Protein 4EOT (pdb70)

CATH classification: 1.20.5.170

Foldseek 3Di:
DDDLVCLQPDDPVRLVVVCVPPDPVVSVVSVVSNVVSVVVVVVVVVVVVVVVVVVVVVVVVVVVVVVVVVVVVVVVVVVVVVVVVVVVVVVD/DDLVVLLPDDVVRVVVVCPPDDPVVSVVSVVSNVVSVVVVVVVVVVVVVVVVVVVVVVVVVVVVVVVVVVVVVVVVVVVVVCVVVVVVVVVD

Structure (mmCIF, N/CA/C/O backbone):
data_4EOT
#
_entry.id   4EOT
#
_cell.length_a   116.100
_cell.length_b   116.100
_cell.length_c   85.080
_cell.angle_alpha   90.00
_cell.angle_beta   90.00
_cell.angle_gamma   120.00
#
_symmetry.space_group_name_H-M   'P 31 2 1'
#
loop_
_entity.id
_entity.type
_entity.pdbx_description
1 polymer 'Transcription factor MafA'
2 polymer "5'-D(*CP*CP*GP*GP*TP*GP*CP*TP*GP*AP*GP*TP*CP*AP*GP*CP*AP*GP*G)-3'"
3 polymer "5'-D(*CP*CP*CP*TP*GP*CP*TP*GP*AP*CP*TP*CP*AP*GP*CP*AP*CP*CP*G)-3'"
4 non-polymer 'SULFATE ION'
5 water water
#
loop_
_atom_site.group_PDB
_atom_site.id
_atom_site.type_symbol
_atom_site.label_atom_id
_atom_site.label_alt_id
_atom_site.label_comp_id
_atom_site.label_asym_id
_atom_site.label_entity_id
_atom_site.label_seq_id
_atom_site.pdbx_PDB_ins_code
_atom_site.Cartn_x
_atom_site.Cartn_y
_atom_site.Cartn_z
_atom_site.occupancy
_atom_site.B_iso_or_equiv
_atom_site.auth_seq_id
_atom_site.auth_comp_id
_atom_site.auth_asym_id
_atom_site.auth_atom_id
_atom_site.pdbx_PDB_model_num
ATOM 1 N N . ARG A 1 3 ? -66.032 39.280 3.150 1.00 148.98 226 ARG A N 1
ATOM 2 C CA . ARG A 1 3 ? -64.654 39.739 3.024 1.00 151.09 226 ARG A CA 1
ATOM 3 C C . ARG A 1 3 ? -64.289 39.965 1.560 1.00 154.13 226 ARG A C 1
ATOM 4 O O . ARG A 1 3 ? -64.437 41.068 1.034 1.00 150.67 226 ARG A O 1
ATOM 8 N N . PHE A 1 4 ? -63.810 38.909 0.910 1.00 154.35 227 PHE A N 1
ATOM 9 C CA . PHE A 1 4 ? -63.443 38.963 -0.500 1.00 149.62 227 PHE A CA 1
ATOM 10 C C . PHE A 1 4 ? -63.488 37.564 -1.105 1.00 143.01 227 PHE A C 1
ATOM 11 O O . PHE A 1 4 ? -63.779 36.590 -0.411 1.00 139.49 227 PHE A O 1
ATOM 13 N N . SER A 1 5 ? -63.200 37.466 -2.399 1.00 137.65 228 SER A N 1
ATOM 14 C CA . SER A 1 5 ? -63.226 36.178 -3.083 1.00 137.04 228 SER A CA 1
ATOM 15 C C . SER A 1 5 ? -61.820 35.613 -3.251 1.00 127.69 228 SER A C 1
ATOM 16 O O . SER A 1 5 ? -60.835 36.348 -3.194 1.00 121.80 228 SER A O 1
ATOM 19 N N . ASP A 1 6 ? -61.739 34.302 -3.460 1.00 127.27 229 ASP A N 1
ATOM 20 C CA . ASP A 1 6 ? -60.460 33.619 -3.625 1.00 124.28 229 ASP A CA 1
ATOM 21 C C . ASP A 1 6 ? -59.758 34.028 -4.915 1.00 130.64 229 ASP A C 1
ATOM 22 O O . ASP A 1 6 ? -58.551 34.264 -4.922 1.00 126.83 229 ASP A O 1
ATOM 27 N N . ASP A 1 7 ? -60.522 34.106 -6.000 1.00 138.28 230 ASP A N 1
ATOM 28 C CA . ASP A 1 7 ? -59.974 34.435 -7.313 1.00 132.27 230 ASP A CA 1
ATOM 29 C C . ASP A 1 7 ? -59.280 35.794 -7.315 1.00 126.61 230 ASP A C 1
ATOM 30 O O . ASP A 1 7 ? -58.200 35.949 -7.884 1.00 128.40 230 ASP A O 1
ATOM 32 N N . GLN A 1 8 ? -59.904 36.775 -6.672 1.00 121.88 231 GLN A N 1
ATOM 33 C CA . GLN A 1 8 ? -59.330 38.112 -6.585 1.00 126.64 231 GLN A CA 1
ATOM 34 C C . GLN A 1 8 ? -58.155 38.131 -5.614 1.00 126.41 231 GLN A C 1
ATOM 35 O O . GLN A 1 8 ? -57.188 38.865 -5.809 1.00 127.86 231 GLN A O 1
ATOM 37 N N . LEU A 1 9 ? -58.247 37.310 -4.574 1.00 120.50 232 LEU A N 1
ATOM 38 C CA . LEU A 1 9 ? -57.237 37.269 -3.520 1.00 106.32 232 LEU A CA 1
ATOM 39 C C . LEU A 1 9 ? -55.911 36.703 -4.021 1.00 101.77 232 LEU A C 1
ATOM 40 O O . LEU A 1 9 ? -54.858 36.953 -3.437 1.00 94.55 232 LEU A O 1
ATOM 45 N N . VAL A 1 10 ? -55.970 35.938 -5.104 1.00 108.62 233 VAL A N 1
ATOM 46 C CA . VAL A 1 10 ? -54.785 35.289 -5.650 1.00 104.14 233 VAL A CA 1
ATOM 47 C C . VAL A 1 10 ? -54.167 36.111 -6.777 1.00 107.05 233 VAL A C 1
ATOM 48 O O . VAL A 1 10 ? -52.944 36.226 -6.879 1.00 104.93 233 VAL A O 1
ATOM 52 N N . SER A 1 11 ? -55.021 36.688 -7.614 1.00 116.39 234 SER A N 1
ATOM 53 C CA . SER A 1 11 ? -54.570 37.447 -8.775 1.00 128.50 234 SER A CA 1
ATOM 54 C C . SER A 1 11 ? -53.993 38.810 -8.399 1.00 128.08 234 SER A C 1
ATOM 55 O O . SER A 1 11 ? -53.125 39.333 -9.098 1.00 124.79 234 SER A O 1
ATOM 58 N N . MET A 1 12 ? -54.483 39.378 -7.300 1.00 127.53 235 MET A N 1
ATOM 59 C CA . MET A 1 12 ? -54.044 40.695 -6.842 1.00 126.63 235 MET A CA 1
ATOM 60 C C . MET A 1 12 ? -52.536 40.777 -6.634 1.00 130.05 235 MET A C 1
ATOM 61 O O . MET A 1 12 ? -51.900 39.807 -6.218 1.00 124.28 235 MET A O 1
ATOM 66 N N . SER A 1 13 ? -51.971 41.943 -6.930 1.00 129.77 236 SER A N 1
ATOM 67 C CA . SER A 1 13 ? -50.560 42.193 -6.676 1.00 135.20 236 SER A CA 1
ATOM 68 C C . SER A 1 13 ? -50.374 42.572 -5.213 1.00 143.28 236 SER A C 1
ATOM 69 O O . SER A 1 13 ? -51.339 42.906 -4.525 1.00 146.45 236 SER A O 1
ATOM 72 N N . VAL A 1 14 ? -49.133 42.516 -4.742 1.00 140.71 237 VAL A N 1
ATOM 73 C CA . VAL A 1 14 ? -48.827 42.857 -3.359 1.00 132.06 237 VAL A CA 1
ATOM 74 C C . VAL A 1 14 ? -49.127 44.329 -3.088 1.00 128.24 237 VAL A C 1
ATOM 75 O O . VAL A 1 14 ? -49.613 44.687 -2.015 1.00 121.89 237 VAL A O 1
ATOM 79 N N . ARG A 1 15 ? -48.843 45.175 -4.075 1.00 130.07 238 ARG A N 1
ATOM 80 C CA . ARG A 1 15 ? -49.093 46.608 -3.960 1.00 130.01 238 ARG A CA 1
ATOM 81 C C . ARG A 1 15 ? -50.585 46.903 -3.850 1.00 133.31 238 ARG A C 1
ATOM 82 O O . ARG A 1 15 ? -50.999 47.797 -3.110 1.00 137.35 238 ARG A O 1
ATOM 84 N N . GLU A 1 16 ? -51.389 46.147 -4.590 1.00 130.98 239 GLU A N 1
ATOM 85 C CA . GLU A 1 16 ? -52.837 46.307 -4.547 1.00 131.82 239 GLU A CA 1
ATOM 86 C C . GLU A 1 16 ? -53.424 45.683 -3.286 1.00 121.88 239 GLU A C 1
ATOM 87 O O . GLU A 1 16 ? -54.300 46.265 -2.646 1.00 120.14 239 GLU A O 1
ATOM 93 N N . LEU A 1 17 ? -52.932 44.499 -2.934 1.00 103.74 240 LEU A N 1
ATOM 94 C CA . LEU A 1 17 ? -53.439 43.775 -1.774 1.00 100.98 240 LEU A CA 1
ATOM 95 C C . LEU A 1 17 ? -53.189 44.541 -0.478 1.00 106.96 240 LEU A C 1
ATOM 96 O O . LEU A 1 17 ? -54.082 44.657 0.360 1.00 95.41 240 LEU A O 1
ATOM 99 N N . ASN A 1 18 ? -51.976 45.065 -0.321 1.00 114.55 241 ASN A N 1
ATOM 100 C CA . ASN A 1 18 ? -51.626 45.844 0.864 1.00 103.74 241 ASN A CA 1
ATOM 101 C C . ASN A 1 18 ? -52.496 47.085 1.017 1.00 114.04 241 ASN A C 1
ATOM 102 O O . ASN A 1 18 ? -52.982 47.383 2.110 1.00 116.79 241 ASN A O 1
ATOM 107 N N . ARG A 1 19 ? -52.691 47.802 -0.085 1.00 119.16 242 ARG A N 1
ATOM 108 C CA . ARG A 1 19 ? -53.537 48.987 -0.086 1.00 121.93 242 ARG A CA 1
ATOM 109 C C . ARG A 1 19 ? -54.986 48.600 0.181 1.00 121.94 242 ARG A C 1
ATOM 110 O O . ARG A 1 19 ? -55.757 49.382 0.738 1.00 118.91 242 ARG A O 1
ATOM 112 N N . GLN A 1 20 ? -55.345 47.382 -0.211 1.00 124.59 243 GLN A N 1
ATOM 113 C CA . GLN A 1 20 ? -56.710 46.893 -0.058 1.00 123.26 243 GLN A CA 1
ATOM 114 C C . GLN A 1 20 ? -57.051 46.601 1.402 1.00 117.09 243 GLN A C 1
ATOM 115 O O . GLN A 1 20 ? -58.216 46.662 1.796 1.00 113.46 243 GLN A O 1
ATOM 121 N N . LEU A 1 21 ? -56.038 46.287 2.203 1.00 110.79 244 LEU A N 1
ATOM 122 C CA . LEU A 1 21 ? -56.264 46.001 3.618 1.00 105.87 244 LEU A CA 1
ATOM 123 C C . LEU A 1 21 ? -55.637 47.029 4.561 1.00 108.12 244 LEU A C 1
ATOM 124 O O . LEU A 1 21 ? -55.248 46.704 5.684 1.00 96.78 244 LEU A O 1
ATOM 129 N N . ARG A 1 22 ? -55.543 48.271 4.100 1.00 111.12 245 ARG A N 1
ATOM 130 C CA . ARG A 1 22 ? -55.164 49.366 4.980 1.00 107.99 245 ARG A CA 1
ATOM 131 C C . ARG A 1 22 ? -56.327 49.653 5.920 1.00 103.05 245 ARG A C 1
ATOM 132 O O . ARG A 1 22 ? -57.395 50.079 5.484 1.00 105.93 245 ARG A O 1
ATOM 137 N N . GLY A 1 23 ? -56.123 49.404 7.209 1.00 104.17 246 GLY A N 1
ATOM 138 C CA . GLY A 1 23 ? -57.159 49.646 8.195 1.00 109.39 246 GLY A CA 1
ATOM 139 C C . GLY A 1 23 ? -57.572 48.388 8.932 1.00 110.67 246 GLY A C 1
ATOM 140 O O . GLY A 1 23 ? -58.078 48.454 10.052 1.00 109.02 246 GLY A O 1
ATOM 141 N N . PHE A 1 24 ? -57.358 47.238 8.302 1.00 114.05 247 PHE A N 1
ATOM 142 C CA . PHE A 1 24 ? -57.691 45.959 8.919 1.00 112.30 247 PHE A CA 1
ATOM 143 C C . PHE A 1 24 ? -56.795 45.664 10.114 1.00 98.48 247 PHE A C 1
ATOM 144 O O . PHE A 1 24 ? -55.663 46.146 10.187 1.00 98.58 247 PHE A O 1
ATOM 152 N N . SER A 1 25 ? -57.309 44.871 11.050 1.00 93.13 248 SER A N 1
ATOM 153 C CA . SER A 1 25 ? -56.536 44.462 12.216 1.00 93.43 248 SER A CA 1
ATOM 154 C C . SER A 1 25 ? -55.361 43.602 11.777 1.00 89.97 248 SER A C 1
ATOM 155 O O . SER A 1 25 ? -55.378 43.029 10.688 1.00 88.47 248 SER A O 1
ATOM 158 N N . LYS A 1 26 ? -54.344 43.516 12.627 1.00 87.42 249 LYS A N 1
ATOM 159 C CA . LYS A 1 26 ? -53.155 42.733 12.318 1.00 84.18 249 LYS A CA 1
ATOM 160 C C . LYS A 1 26 ? -53.504 41.262 12.115 1.00 80.16 249 LYS A C 1
ATOM 161 O O . LYS A 1 26 ? -53.053 40.637 11.155 1.00 75.95 249 LYS A O 1
ATOM 167 N N . GLU A 1 27 ? -54.322 40.723 13.015 1.00 72.73 250 GLU A N 1
ATOM 168 C CA . GLU A 1 27 ? -54.729 39.322 12.946 1.00 77.04 250 GLU A CA 1
ATOM 169 C C . GLU A 1 27 ? -55.411 38.982 11.625 1.00 83.10 250 GLU A C 1
ATOM 170 O O . GLU A 1 27 ? -55.144 37.938 11.033 1.00 93.57 250 GLU A O 1
ATOM 172 N N . GLU A 1 28 ? -56.289 39.869 11.165 1.00 78.36 251 GLU A N 1
ATOM 173 C CA . GLU A 1 28 ? -57.008 39.642 9.918 1.00 87.12 251 GLU A CA 1
ATOM 174 C C . GLU A 1 28 ? -56.067 39.732 8.721 1.00 80.01 251 GLU A C 1
ATOM 175 O O . GLU A 1 28 ? -56.152 38.924 7.795 1.00 76.16 251 GLU A O 1
ATOM 178 N N . VAL A 1 29 ? -55.172 40.717 8.749 1.00 73.35 252 VAL A N 1
ATOM 179 C CA . VAL A 1 29 ? -54.167 40.884 7.702 1.00 77.97 252 VAL A CA 1
ATOM 180 C C . VAL A 1 29 ? -53.312 39.628 7.556 1.00 79.17 252 VAL A C 1
ATOM 181 O O . VAL A 1 29 ? -53.161 39.092 6.457 1.00 64.97 252 VAL A O 1
ATOM 185 N N . ILE A 1 30 ? -52.762 39.163 8.674 1.00 67.76 253 ILE A N 1
ATOM 186 C CA . ILE A 1 30 ? -51.967 37.941 8.694 1.00 65.28 253 ILE A CA 1
ATOM 187 C C . ILE A 1 30 ? -52.786 36.740 8.219 1.00 81.10 253 ILE A C 1
ATOM 188 O O . ILE A 1 30 ? -52.300 35.912 7.448 1.00 84.14 253 ILE A O 1
ATOM 193 N N . ARG A 1 31 ? -54.033 36.662 8.675 1.00 71.59 254 ARG A N 1
ATOM 194 C CA . ARG A 1 31 ? -54.930 35.577 8.289 1.00 67.16 254 ARG A CA 1
ATOM 195 C C . ARG A 1 31 ? -55.173 35.567 6.783 1.00 63.26 254 ARG A C 1
ATOM 196 O O . ARG A 1 31 ? -55.062 34.528 6.135 1.00 82.53 254 ARG A O 1
ATOM 199 N N . LEU A 1 32 ? -55.503 36.731 6.235 1.00 64.20 255 LEU A N 1
ATOM 200 C CA . LEU A 1 32 ? -55.763 36.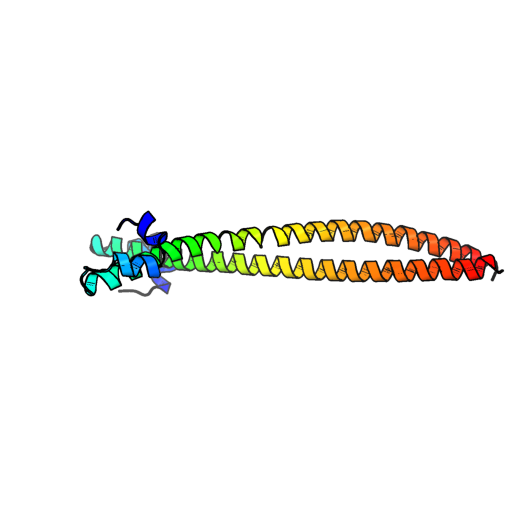857 4.806 1.00 68.91 255 LEU A CA 1
ATOM 201 C C . LEU A 1 32 ? -54.517 36.546 3.984 1.00 75.80 255 LEU A C 1
ATOM 202 O O . LEU A 1 32 ? -54.599 35.894 2.944 1.00 76.41 255 LEU A O 1
ATOM 204 N N . LYS A 1 33 ? -53.365 37.016 4.456 1.00 81.20 256 LYS A N 1
ATOM 205 C CA . LYS A 1 33 ? -52.098 36.770 3.773 1.00 79.24 256 LYS A CA 1
ATOM 206 C C . LYS A 1 33 ? -51.769 35.281 3.722 1.00 83.44 256 LYS A C 1
ATOM 207 O O . LYS A 1 33 ? -51.318 34.775 2.694 1.00 90.83 256 LYS A O 1
ATOM 210 N N . GLN A 1 34 ? -51.997 34.585 4.833 1.00 71.97 257 GLN A N 1
ATOM 211 C CA . GLN A 1 34 ? -51.774 33.144 4.889 1.00 75.44 257 GLN A CA 1
ATOM 212 C C . GLN A 1 34 ? -52.715 32.416 3.937 1.00 89.58 257 GLN A C 1
ATOM 213 O O . GLN A 1 34 ? -52.346 31.408 3.334 1.00 95.85 257 GLN A O 1
ATOM 216 N N . LYS A 1 35 ? -53.929 32.939 3.802 1.00 89.96 258 LYS A N 1
ATOM 217 C CA . LYS A 1 35 ? -54.920 32.360 2.904 1.00 76.27 258 LYS A CA 1
ATOM 218 C C . LYS A 1 35 ? -54.475 32.481 1.448 1.00 77.34 258 LYS A C 1
ATOM 219 O O . LYS A 1 35 ? -54.671 31.565 0.653 1.00 83.52 258 LYS A O 1
ATOM 222 N N . ARG A 1 36 ? -53.871 33.615 1.108 1.00 83.61 259 ARG A N 1
ATOM 223 C CA . ARG A 1 36 ? -53.346 33.831 -0.236 1.00 82.90 259 ARG A CA 1
ATOM 224 C C . ARG A 1 36 ? -52.217 32.851 -0.539 1.00 77.18 259 ARG A C 1
ATOM 225 O O . ARG A 1 36 ? -52.107 32.338 -1.651 1.00 71.33 259 ARG A O 1
ATOM 233 N N . ARG A 1 37 ? -51.380 32.594 0.460 1.00 71.36 260 ARG A N 1
ATOM 234 C CA . ARG A 1 37 ? -50.265 31.670 0.303 1.00 63.74 260 ARG A CA 1
ATOM 235 C C . ARG A 1 37 ? -50.773 30.247 0.115 1.00 82.53 260 ARG A C 1
ATOM 236 O O . ARG A 1 37 ? -50.281 29.512 -0.744 1.00 88.74 260 ARG A O 1
ATOM 244 N N . THR A 1 38 ? -51.760 29.869 0.922 1.00 70.10 261 THR A N 1
ATOM 245 C CA . THR A 1 38 ? -52.365 28.545 0.834 1.00 56.80 261 THR A CA 1
ATOM 246 C C . THR A 1 38 ? -52.965 28.311 -0.545 1.00 62.07 261 THR A C 1
ATOM 247 O O . THR A 1 38 ? -52.672 27.308 -1.197 1.00 78.37 261 THR A O 1
ATOM 251 N N . LEU A 1 39 ? -53.797 29.249 -0.984 1.00 57.71 262 LEU A N 1
ATOM 252 C CA . LEU A 1 39 ? -54.434 29.165 -2.292 1.00 63.99 262 LEU A CA 1
ATOM 253 C C . LEU A 1 39 ? -53.406 29.064 -3.413 1.00 74.46 262 LEU A C 1
ATOM 254 O O . LEU A 1 39 ? -53.604 28.329 -4.380 1.00 89.03 262 LEU A O 1
ATOM 259 N N . LYS A 1 40 ? -52.308 29.801 -3.278 1.00 73.94 263 LYS A N 1
ATOM 260 C CA . LYS A 1 40 ? -51.240 29.759 -4.269 1.00 77.67 263 LYS A CA 1
ATOM 261 C C . LYS A 1 40 ? -50.587 28.384 -4.304 1.00 78.22 263 LYS A C 1
ATOM 262 O O . LYS A 1 40 ? -50.386 27.816 -5.377 1.00 79.53 263 LYS A O 1
ATOM 265 N N . ASN A 1 41 ? -50.266 27.853 -3.128 1.00 76.69 264 ASN A N 1
ATOM 266 C CA . ASN A 1 41 ? -49.684 26.518 -3.022 1.00 77.48 264 ASN A CA 1
ATOM 267 C C . ASN A 1 41 ? -50.591 25.441 -3.606 1.00 80.18 264 ASN A C 1
ATOM 268 O O . ASN A 1 41 ? -50.116 24.462 -4.181 1.00 81.66 264 ASN A O 1
ATOM 273 N N . ARG A 1 42 ? -51.897 25.634 -3.449 1.00 76.37 265 ARG A N 1
ATOM 274 C CA . ARG A 1 42 ? -52.887 24.722 -4.005 1.00 57.08 265 ARG A CA 1
ATOM 275 C C . ARG A 1 42 ? -52.746 24.622 -5.519 1.00 67.93 265 ARG A C 1
ATOM 276 O O . ARG A 1 42 ? -52.743 23.529 -6.081 1.00 91.04 265 ARG A O 1
ATOM 284 N N . GLY A 1 43 ? -52.621 25.772 -6.172 1.00 63.89 266 GLY A N 1
ATOM 285 C CA . GLY A 1 43 ? -52.484 25.819 -7.615 1.00 52.01 266 GLY A CA 1
ATOM 286 C C . GLY A 1 43 ? -51.093 25.453 -8.096 1.00 65.18 266 GLY A C 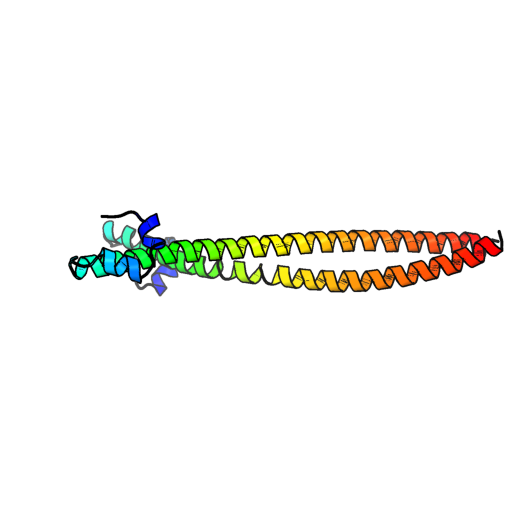1
ATOM 287 O O . GLY A 1 43 ? -50.928 24.997 -9.228 1.00 73.76 266 GLY A O 1
ATOM 288 N N . TYR A 1 44 ? -50.088 25.664 -7.246 1.00 55.63 267 TYR A N 1
ATOM 289 C CA . TYR A 1 44 ? -48.722 25.277 -7.581 1.00 58.10 267 TYR A CA 1
ATOM 290 C C . TYR A 1 44 ? -48.665 23.767 -7.743 1.00 70.55 267 TYR A C 1
ATOM 291 O O . TYR A 1 44 ? -48.146 23.254 -8.735 1.00 76.18 267 TYR A O 1
ATOM 300 N N . ALA A 1 45 ? -49.210 23.063 -6.757 1.00 52.38 268 ALA A N 1
ATOM 301 C CA . ALA A 1 45 ? -49.269 21.609 -6.792 1.00 54.98 268 ALA A CA 1
ATOM 302 C C . ALA A 1 45 ? -50.123 21.120 -7.960 1.00 69.52 268 ALA A C 1
ATOM 303 O O . ALA A 1 45 ? -49.852 20.068 -8.535 1.00 62.32 268 ALA A O 1
ATOM 305 N N . GLN A 1 46 ? -51.147 21.892 -8.312 1.00 67.97 269 GLN A N 1
ATOM 306 C CA . GLN A 1 46 ? -52.006 21.547 -9.441 1.00 56.20 269 GLN A CA 1
ATOM 307 C C . GLN A 1 46 ? -51.239 21.580 -10.759 1.00 56.56 269 GLN A C 1
ATOM 308 O O . GLN A 1 46 ? -51.400 20.698 -11.601 1.00 79.73 269 GLN A O 1
ATOM 314 N N . SER A 1 47 ? -50.397 22.594 -10.927 1.00 62.09 270 SER A N 1
ATOM 315 C CA . SER A 1 47 ? -49.585 22.722 -12.134 1.00 76.42 270 SER A CA 1
ATOM 316 C C . SER A 1 47 ? -48.487 21.663 -12.175 1.00 75.16 270 SER A C 1
ATOM 317 O O . SER A 1 47 ? -48.205 21.087 -13.226 1.00 77.97 270 SER A O 1
ATOM 320 N N . CYS A 1 48 ? -47.870 21.418 -11.023 1.00 55.74 271 CYS A N 1
ATOM 321 C CA . CYS A 1 48 ? -46.785 20.451 -10.910 1.00 59.34 271 CYS A CA 1
ATOM 322 C C . CYS A 1 48 ? -47.240 19.052 -11.315 1.00 76.79 271 CYS A C 1
ATOM 323 O O . CYS A 1 48 ? -46.569 18.371 -12.090 1.00 83.75 271 CYS A O 1
ATOM 326 N N . ARG A 1 49 ? -48.384 18.629 -10.787 1.00 55.57 272 ARG A N 1
ATOM 327 C CA . ARG A 1 49 ? -48.955 17.339 -11.152 0.90 48.31 272 ARG A CA 1
ATOM 328 C C . ARG A 1 49 ? -49.393 17.346 -12.608 1.00 63.16 272 ARG A C 1
ATOM 329 O O . ARG A 1 49 ? -49.318 16.328 -13.294 1.00 66.80 272 ARG A O 1
ATOM 337 N N . PHE A 1 50 ? -49.853 18.503 -13.073 1.00 69.09 273 PHE A N 1
ATOM 338 C CA . PHE A 1 50 ? -50.262 18.660 -14.460 1.00 53.88 273 PHE A CA 1
ATOM 339 C C . PHE A 1 50 ? -49.070 18.475 -15.389 1.00 67.25 273 PHE A C 1
ATOM 340 O O . PHE A 1 50 ? -49.148 17.734 -16.368 1.00 76.30 273 PHE A O 1
ATOM 348 N N . LYS A 1 51 ? -47.968 19.146 -15.071 1.00 69.32 274 LYS A N 1
ATOM 349 C CA . LYS A 1 51 ? -46.752 19.059 -15.871 1.00 67.48 274 LYS A CA 1
ATOM 350 C C . LYS A 1 51 ? -46.194 17.639 -15.865 1.00 71.01 274 LYS A C 1
ATOM 351 O O . LYS A 1 51 ? -45.676 17.158 -16.871 1.00 70.27 274 LYS A O 1
ATOM 353 N N . ARG A 1 52 ? -46.316 16.974 -14.722 1.00 68.56 275 ARG A N 1
ATOM 354 C CA . ARG A 1 52 ? -45.823 15.614 -14.560 1.00 59.71 275 ARG A CA 1
ATOM 355 C C . ARG A 1 52 ? -46.568 14.660 -15.487 1.00 69.31 275 ARG A C 1
ATOM 356 O O . ARG A 1 52 ? -45.956 13.831 -16.163 1.00 77.05 275 ARG A O 1
ATOM 364 N N . VAL A 1 53 ? -47.892 14.789 -15.514 1.00 66.01 276 VAL A N 1
ATOM 365 C CA . VAL A 1 53 ? -48.735 13.961 -16.370 1.00 59.07 276 VAL A CA 1
ATOM 366 C C . VAL A 1 53 ? -48.450 14.225 -17.841 1.00 67.98 276 VAL A C 1
ATOM 367 O O . VAL A 1 53 ? -48.277 13.291 -18.626 1.00 77.62 276 VAL A O 1
ATOM 371 N N . GLN A 1 54 ? -48.400 15.502 -18.209 1.00 63.49 277 GLN A N 1
ATOM 372 C CA . GLN A 1 54 ? -48.126 15.887 -19.587 1.00 67.16 277 GLN A CA 1
ATOM 373 C C . GLN A 1 54 ? -46.774 15.357 -20.046 1.00 62.03 277 GLN A C 1
ATOM 374 O O . GLN A 1 54 ? -46.664 14.807 -21.138 1.00 65.54 277 GLN A O 1
ATOM 380 N N . GLN A 1 55 ? -45.756 15.511 -19.203 1.00 62.30 278 GLN A N 1
ATOM 381 C CA . GLN A 1 55 ? -44.430 14.975 -19.497 1.00 59.58 278 GLN A CA 1
ATOM 382 C C . GLN A 1 55 ? -44.494 13.474 -19.733 1.00 53.93 278 GLN A C 1
ATOM 383 O O . GLN A 1 55 ? -43.864 12.957 -20.653 1.00 68.35 278 GLN A O 1
ATOM 386 N N . ARG A 1 56 ? -45.268 12.785 -18.901 1.00 65.10 279 ARG A N 1
ATOM 387 C CA . ARG A 1 56 ? -45.398 11.335 -18.985 1.00 62.19 279 ARG A CA 1
ATOM 388 C C . ARG A 1 56 ? -46.016 10.920 -20.313 1.00 62.57 279 ARG A C 1
ATOM 389 O O . ARG A 1 56 ? -45.597 9.937 -20.922 1.00 73.79 279 ARG A O 1
ATOM 392 N N . HIS A 1 57 ? -47.006 11.683 -20.764 1.00 64.65 280 HIS A N 1
ATOM 393 C CA . HIS A 1 57 ? -47.705 11.367 -22.004 1.00 67.32 280 HIS A CA 1
ATOM 394 C C . HIS A 1 57 ? -46.825 11.623 -23.223 1.00 72.70 280 HIS A C 1
ATOM 395 O O . HIS A 1 57 ? -46.908 10.901 -24.216 1.00 80.16 280 HIS A O 1
ATOM 402 N N . ILE A 1 58 ? -45.985 12.652 -23.142 1.00 73.73 281 ILE A N 1
ATOM 403 C CA . ILE A 1 58 ? -45.041 12.956 -24.212 1.00 66.62 281 ILE A CA 1
ATOM 404 C C . ILE A 1 58 ? -44.074 11.791 -24.391 1.00 69.69 281 ILE A C 1
ATOM 405 O O . ILE A 1 58 ? -43.812 11.354 -25.510 1.00 74.35 281 ILE A O 1
ATOM 410 N N . LEU A 1 59 ? -43.557 11.285 -23.276 1.00 67.25 282 LEU A N 1
ATOM 411 C CA . LEU A 1 59 ? -42.605 10.179 -23.302 1.00 73.17 282 LEU A CA 1
ATOM 412 C C . LEU A 1 59 ? -43.197 8.896 -23.882 1.00 81.89 282 LEU A C 1
ATOM 413 O O . LEU A 1 59 ? -42.550 8.212 -24.674 1.00 96.40 282 LEU A O 1
ATOM 418 N N . GLU A 1 60 ? -44.423 8.571 -23.483 1.00 69.05 283 GLU A N 1
ATOM 419 C CA . GLU A 1 60 ? -45.077 7.355 -23.955 1.00 64.14 283 GLU A CA 1
ATOM 420 C C . GLU A 1 60 ? -45.327 7.386 -25.460 1.00 74.50 283 GLU A C 1
ATOM 421 O O . GLU A 1 60 ? -45.184 6.371 -26.142 1.00 85.08 283 GLU A O 1
ATOM 424 N N . SER A 1 61 ? -45.697 8.554 -25.974 1.00 75.81 284 SER A N 1
ATOM 425 C CA . SER A 1 61 ? -45.967 8.698 -27.399 1.00 77.16 284 SER A CA 1
ATOM 426 C C . SER A 1 61 ? -44.693 8.497 -28.209 1.00 68.73 284 SER A C 1
ATOM 427 O O . SER A 1 61 ? -44.716 7.893 -29.281 1.00 77.62 284 SER A O 1
ATOM 430 N N . GLU A 1 62 ? -43.580 8.999 -27.686 1.00 64.36 285 GLU A N 1
ATOM 431 C CA . GLU A 1 62 ? -42.290 8.837 -28.345 1.00 77.40 285 GLU A CA 1
ATOM 432 C C . GLU A 1 62 ? -41.898 7.366 -28.431 1.00 78.80 285 GLU A C 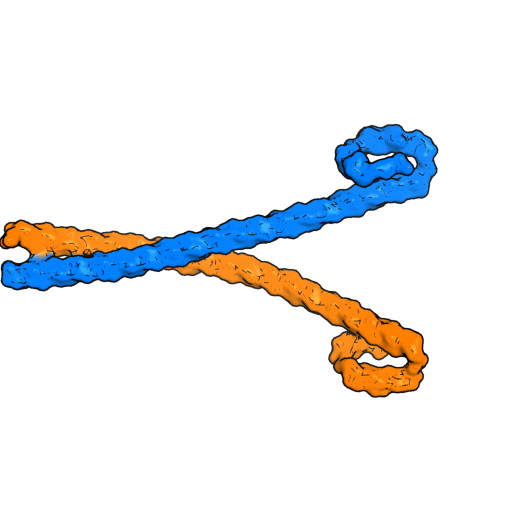1
ATOM 433 O O . GLU A 1 62 ? -41.472 6.890 -29.484 1.00 82.19 285 GLU A O 1
ATOM 439 N N . LYS A 1 63 ? -42.055 6.648 -27.323 1.00 68.07 286 LYS A N 1
ATOM 440 C CA . LYS A 1 63 ? -41.683 5.239 -27.277 1.00 75.14 286 LYS A CA 1
ATOM 441 C C . LYS A 1 63 ? -42.585 4.389 -28.174 1.00 79.53 286 LYS A C 1
ATOM 442 O O . LYS A 1 63 ? -42.166 3.348 -28.680 1.00 99.46 286 LYS A O 1
ATOM 448 N N . CYS A 1 64 ? -43.819 4.839 -28.376 1.00 56.31 287 CYS A N 1
ATOM 449 C CA . CYS A 1 64 ? -44.736 4.142 -29.269 1.00 54.66 287 CYS A CA 1
ATOM 450 C C . CYS A 1 64 ? -44.338 4.360 -30.722 1.00 68.30 287 CYS A C 1
ATOM 451 O O . CYS A 1 64 ? -44.447 3.453 -31.546 1.00 77.52 287 CYS A O 1
ATOM 454 N N . GLN A 1 65 ? -43.876 5.567 -31.030 1.00 72.05 288 GLN A N 1
ATOM 455 C CA . GLN A 1 65 ? -43.419 5.888 -32.376 1.00 75.39 288 GLN A CA 1
ATOM 456 C C . GLN A 1 65 ? -42.133 5.132 -32.694 1.00 73.62 288 GLN A C 1
ATOM 457 O O . GLN A 1 65 ? -41.962 4.611 -33.797 1.00 69.22 288 GLN A O 1
ATOM 459 N N . LEU A 1 66 ? -41.235 5.075 -31.716 1.00 64.66 289 LEU A N 1
ATOM 460 C CA . LEU A 1 66 ? -39.969 4.367 -31.870 1.00 62.24 289 LEU A CA 1
ATOM 461 C C . LEU A 1 66 ? -40.177 2.871 -32.090 1.00 65.55 289 LEU A C 1
ATOM 462 O O . LEU A 1 66 ? -39.592 2.288 -33.003 1.00 76.84 289 LEU A O 1
ATOM 467 N N . GLN A 1 67 ? -41.008 2.256 -31.252 1.00 67.36 290 GLN A N 1
ATOM 468 C CA . GLN A 1 67 ? -41.313 0.834 -31.376 1.00 68.55 290 GLN A CA 1
ATOM 469 C C . GLN A 1 67 ? -41.945 0.536 -32.728 1.00 66.67 290 GLN A C 1
ATOM 470 O O . GLN A 1 67 ? -41.658 -0.488 -33.351 1.00 67.95 290 GLN A O 1
ATOM 476 N N . SER A 1 68 ? -42.805 1.442 -33.179 1.00 63.63 291 SER A N 1
ATOM 477 C CA . SER A 1 68 ? -43.425 1.316 -34.489 1.00 69.33 291 SER A CA 1
ATOM 478 C C . SER A 1 68 ? -42.363 1.440 -35.571 1.00 77.71 291 SER A C 1
ATOM 479 O O . SER A 1 68 ? -42.382 0.710 -36.561 1.00 83.45 291 SER A O 1
ATOM 482 N N . GLN A 1 69 ? -41.433 2.368 -35.368 1.00 81.65 292 GLN A N 1
ATOM 483 C CA . GLN A 1 69 ? -40.340 2.582 -36.308 1.00 70.43 292 GLN A CA 1
ATOM 484 C C . GLN A 1 69 ? -39.443 1.351 -36.388 1.00 73.89 292 GLN A C 1
ATOM 485 O O . GLN A 1 69 ? -39.029 0.946 -37.475 1.00 80.05 292 GLN A O 1
ATOM 491 N N . VAL A 1 70 ? -39.148 0.760 -35.234 1.00 58.55 293 VAL A N 1
ATOM 492 C CA . VAL A 1 70 ? -38.377 -0.477 -35.180 1.00 65.13 293 VAL A CA 1
ATOM 493 C C . VAL A 1 70 ? -39.098 -1.582 -35.942 1.00 75.42 293 VAL A C 1
ATOM 494 O O . VAL A 1 70 ? -38.486 -2.328 -36.706 1.00 82.76 293 VAL A O 1
ATOM 498 N N . GLU A 1 71 ? -40.407 -1.670 -35.731 1.00 75.56 294 GLU A N 1
ATOM 499 C CA . GLU A 1 71 ? -41.233 -2.656 -36.414 1.00 71.99 294 GLU A CA 1
ATOM 500 C C . GLU A 1 71 ? -41.135 -2.482 -37.928 1.00 77.14 294 GLU A C 1
ATOM 501 O O . GLU A 1 71 ? -41.012 -3.459 -38.664 1.00 81.41 294 GLU A O 1
ATOM 507 N N . GLN A 1 72 ? -41.178 -1.233 -38.383 1.00 70.79 295 GLN A N 1
ATOM 508 C CA . GLN A 1 72 ? -41.039 -0.920 -39.801 1.00 74.07 295 GLN A CA 1
ATOM 509 C C . GLN A 1 72 ? -39.704 -1.406 -40.355 1.00 79.86 295 GLN A C 1
ATOM 510 O O . GLN A 1 72 ? -39.655 -2.099 -41.372 1.00 81.63 295 GLN A O 1
ATOM 516 N N . LEU A 1 73 ? -38.625 -1.032 -39.676 1.00 75.02 296 LEU A N 1
ATOM 517 C CA . LEU A 1 73 ? -37.278 -1.374 -40.114 1.00 71.89 296 LEU A CA 1
ATOM 518 C C . LEU A 1 73 ? -37.050 -2.881 -40.137 1.00 74.09 296 LEU A C 1
ATOM 519 O O . LEU A 1 73 ? -36.431 -3.404 -41.064 1.00 75.69 296 LEU A O 1
ATOM 524 N N . LYS A 1 74 ? -37.555 -3.572 -39.119 1.00 72.98 297 LYS A N 1
ATOM 525 C CA . LYS A 1 74 ? -37.464 -5.028 -39.061 1.00 76.08 297 LYS A CA 1
ATOM 526 C C . LYS A 1 74 ? -38.113 -5.663 -40.288 1.00 80.44 297 LYS A C 1
ATOM 527 O O . LYS A 1 74 ? -37.542 -6.556 -40.912 1.00 87.99 297 LYS A O 1
ATOM 530 N N . LEU A 1 75 ? -39.307 -5.187 -40.630 1.00 74.58 298 LEU A N 1
ATOM 531 C CA . LEU A 1 75 ? -40.015 -5.656 -41.815 1.00 68.05 298 LEU A CA 1
ATOM 532 C C . LEU A 1 75 ? -39.235 -5.312 -43.075 1.00 78.18 298 LEU A C 1
ATOM 533 O O . LEU A 1 75 ? -39.288 -6.038 -44.068 1.00 79.00 298 LEU A O 1
ATOM 538 N N . GLU A 1 76 ? -38.513 -4.198 -43.029 1.00 80.82 299 GLU A N 1
ATOM 539 C CA . GLU A 1 76 ? -37.782 -3.715 -44.192 1.00 81.32 299 GLU A CA 1
ATOM 540 C C . GLU A 1 76 ? -36.560 -4.574 -44.502 1.00 85.58 299 GLU A C 1
ATOM 541 O O . GLU A 1 76 ? -36.292 -4.875 -45.665 1.00 86.33 299 GLU A O 1
ATOM 547 N N . VAL A 1 77 ? -35.821 -4.973 -43.469 1.00 84.91 300 VAL A N 1
ATOM 548 C CA . VAL A 1 77 ? -34.661 -5.835 -43.679 1.00 97.56 300 VAL A CA 1
ATOM 549 C C . VAL A 1 77 ? -35.110 -7.212 -44.158 1.00 103.88 300 VAL A C 1
ATOM 550 O O . VAL A 1 77 ? -34.402 -7.875 -44.914 1.00 108.55 300 VAL A O 1
ATOM 554 N N . GLY A 1 78 ? -36.300 -7.626 -43.732 1.00 101.22 301 GLY A N 1
ATOM 555 C CA . GLY A 1 78 ? -36.843 -8.911 -44.124 1.00 95.07 301 GLY A CA 1
ATOM 556 C C . GLY A 1 78 ? -37.254 -8.898 -45.579 1.00 85.68 301 GLY A C 1
ATOM 557 O O . GLY A 1 78 ? -37.253 -9.929 -46.248 1.00 97.34 301 GLY A O 1
ATOM 558 N N . ARG A 1 79 ? -37.603 -7.715 -46.070 1.00 86.53 302 ARG A N 1
ATOM 559 C CA . ARG A 1 79 ? -38.019 -7.549 -47.454 1.00 80.66 302 ARG A CA 1
ATOM 560 C C . ARG A 1 79 ? -36.801 -7.436 -48.364 1.00 82.94 302 ARG A C 1
ATOM 561 O O . ARG A 1 79 ? -36.774 -8.012 -49.452 1.00 84.76 302 ARG A O 1
ATOM 569 N N . LEU A 1 80 ? -35.792 -6.699 -47.909 1.00 83.66 303 LEU A N 1
ATOM 570 C CA . LEU A 1 80 ? -34.568 -6.506 -48.683 1.00 87.28 303 LEU A CA 1
ATOM 571 C C . LEU A 1 80 ? -33.756 -7.791 -48.795 1.00 95.00 303 LEU A C 1
ATOM 572 O O . LEU A 1 80 ? -33.179 -8.079 -49.843 1.00 100.87 303 LEU A O 1
ATOM 577 N N . ALA A 1 81 ? -33.710 -8.558 -47.710 1.00 100.54 304 ALA A N 1
ATOM 578 C CA . ALA A 1 81 ? -32.977 -9.819 -47.700 1.00 102.39 304 ALA A CA 1
ATOM 579 C C . ALA A 1 81 ? -33.618 -10.827 -48.646 1.00 103.36 304 ALA A C 1
ATOM 580 O O . ALA A 1 81 ? -32.924 -11.577 -49.330 1.00 108.07 304 ALA A O 1
ATOM 582 N N . LYS A 1 82 ? -34.947 -10.839 -48.678 1.00 98.42 305 LYS A N 1
ATOM 583 C CA . LYS A 1 82 ? -35.679 -11.729 -49.570 1.00 99.81 305 LYS A CA 1
ATOM 584 C C . LYS A 1 82 ? -35.442 -11.332 -51.024 1.00 116.32 305 LYS A C 1
ATOM 585 O O . LYS A 1 82 ? -35.213 -12.188 -51.879 1.00 122.18 305 LYS A O 1
ATOM 588 N N . GLU A 1 83 ? -35.493 -10.029 -51.295 1.00 110.07 306 GLU A N 1
ATOM 589 C CA . GLU A 1 83 ? -35.235 -9.507 -52.634 1.00 101.52 306 GLU A CA 1
ATOM 590 C C . GLU A 1 83 ? -33.811 -9.813 -53.083 1.00 97.46 306 GLU A C 1
ATOM 591 O O . GLU A 1 83 ? -33.591 -10.272 -54.202 1.00 101.16 306 GLU A O 1
ATOM 595 N N . ARG A 1 84 ? -32.849 -9.555 -52.202 1.00 104.91 307 ARG A N 1
ATOM 596 C CA . ARG A 1 84 ? -31.440 -9.790 -52.506 1.00 109.58 307 ARG A CA 1
ATOM 597 C C . ARG A 1 84 ? -31.171 -11.257 -52.828 1.00 107.29 307 ARG A C 1
ATOM 598 O O . ARG A 1 84 ? -30.426 -11.573 -53.757 1.00 107.83 307 ARG A O 1
ATOM 606 N N . ASP A 1 85 ? -31.784 -12.149 -52.058 1.00 101.95 308 ASP A N 1
ATOM 607 C CA . ASP A 1 85 ? -31.606 -13.581 -52.264 1.00 101.59 308 ASP A CA 1
ATOM 608 C C . ASP A 1 85 ? -32.314 -14.052 -53.530 1.00 98.85 308 ASP A C 1
ATOM 609 O O . ASP A 1 85 ? -31.830 -14.947 -54.223 1.00 98.41 308 ASP A O 1
ATOM 614 N N . LEU A 1 86 ? -33.458 -13.444 -53.826 1.00 97.90 309 LEU A N 1
ATOM 615 C CA . LEU A 1 86 ? -34.226 -13.794 -55.016 1.00 99.72 309 LEU A CA 1
ATOM 616 C C . LEU A 1 86 ? -33.434 -13.494 -56.283 1.00 116.83 309 LEU A C 1
ATOM 617 O O . LEU A 1 86 ? -33.394 -14.305 -57.210 1.00 128.79 309 LEU A O 1
ATOM 620 N N . TYR A 1 87 ? -32.802 -12.325 -56.316 1.00 112.63 310 TYR A N 1
ATOM 621 C CA . TYR A 1 87 ? -31.991 -11.931 -57.460 1.00 108.43 310 TYR A CA 1
ATOM 622 C C . TYR A 1 87 ? -30.747 -12.798 -57.584 1.00 117.63 310 TYR A C 1
ATOM 623 O O . TYR A 1 87 ? -30.253 -13.023 -58.686 1.00 125.43 310 TYR A O 1
ATOM 632 N N . LYS A 1 88 ? -30.249 -13.286 -56.452 1.00 117.76 311 LYS A N 1
ATOM 633 C CA . LYS A 1 88 ? -29.099 -14.182 -56.448 1.00 115.12 311 LYS A CA 1
ATOM 634 C C . LYS A 1 88 ? -29.411 -15.455 -57.222 1.00 111.88 311 LYS A C 1
ATOM 635 O O . LYS A 1 88 ? -28.620 -15.893 -58.056 1.00 119.86 311 LYS A O 1
ATOM 637 N N . GLU A 1 89 ? -30.573 -16.037 -56.944 1.00 111.69 312 GLU A N 1
ATOM 638 C CA . GLU A 1 89 ? -31.006 -17.255 -57.618 1.00 119.40 312 GLU A CA 1
ATOM 639 C C . GLU A 1 89 ? -31.206 -17.025 -59.113 1.00 125.88 312 GLU A C 1
ATOM 640 O O . GLU A 1 89 ? -30.779 -17.836 -59.935 1.00 135.69 312 GLU A O 1
ATOM 642 N N . LYS A 1 90 ? -31.853 -15.917 -59.459 1.00 119.54 313 LYS A N 1
ATOM 643 C CA . LYS A 1 90 ? -32.099 -15.577 -60.858 1.00 117.40 313 LYS A CA 1
ATOM 644 C C . LYS A 1 90 ? -30.798 -15.276 -61.599 1.00 120.86 313 LYS A C 1
ATOM 645 O O . LYS A 1 90 ? -30.665 -15.578 -62.786 1.00 111.49 313 LYS A O 1
ATOM 648 N N . TYR A 1 91 ? -29.841 -14.683 -60.891 1.00 126.48 314 TYR A N 1
ATOM 649 C CA . TYR A 1 91 ? -28.551 -14.329 -61.478 1.00 132.28 314 TYR A CA 1
ATOM 650 C C . TYR A 1 91 ? -27.653 -15.546 -61.656 1.00 137.14 314 TYR A C 1
ATOM 651 O O . TYR A 1 91 ? -27.056 -15.735 -62.716 1.00 147.53 314 TYR A O 1
ATOM 660 N N . GLU A 1 92 ? -27.555 -16.363 -60.610 1.00 127.93 315 GLU A N 1
ATOM 661 C CA . GLU A 1 92 ? -26.714 -17.556 -60.641 1.00 132.26 315 GLU A CA 1
ATOM 662 C C . GLU A 1 92 ? -27.143 -18.511 -61.752 1.00 140.14 315 GLU A C 1
ATOM 663 O O . GLU A 1 92 ? -26.310 -19.168 -62.378 1.00 137.03 315 GLU A O 1
ATOM 665 N N . LYS A 1 93 ? -28.449 -18.575 -61.993 1.00 139.40 316 LYS A N 1
ATOM 666 C CA . LYS A 1 93 ? -28.999 -19.425 -63.040 1.00 136.26 316 LYS A CA 1
ATOM 667 C C . LYS A 1 93 ? -28.526 -18.977 -64.420 1.00 139.40 316 LYS A C 1
ATOM 668 O O . LYS A 1 93 ? -27.909 -19.749 -65.154 1.00 146.85 316 LYS A O 1
ATOM 670 N N . LEU A 1 94 ? -28.812 -17.726 -64.765 1.00 133.20 317 LEU A N 1
ATOM 671 C CA . LEU A 1 94 ? -28.420 -17.179 -66.059 1.00 124.36 317 LEU A CA 1
ATOM 672 C C . LEU A 1 94 ? -26.925 -16.875 -66.101 1.00 127.49 317 LEU A C 1
ATOM 673 O O . LEU A 1 94 ? -26.220 -17.039 -65.105 1.00 128.58 317 LEU A O 1
ATOM 675 N N . PHE B 1 4 ? -47.420 0.061 21.699 1.00 91.15 227 PHE B N 1
ATOM 676 C CA . PHE B 1 4 ? -47.827 1.377 22.178 1.00 95.69 227 PHE B CA 1
ATOM 677 C C . PHE B 1 4 ? -47.180 2.503 21.372 1.00 96.35 227 PHE B C 1
ATOM 678 O O . PHE B 1 4 ? -47.852 3.459 20.984 1.00 109.88 227 PHE B O 1
ATOM 686 N N . SER B 1 5 ? -45.880 2.386 21.116 1.00 81.39 228 SER B N 1
ATOM 687 C CA . SER B 1 5 ? -45.158 3.400 20.353 1.00 81.85 228 SER B CA 1
ATOM 688 C C . SER B 1 5 ? -45.447 3.267 18.862 1.00 90.24 228 SER B C 1
ATOM 689 O O . SER B 1 5 ? -45.975 2.249 18.416 1.00 98.07 228 SER B O 1
ATOM 692 N N . ASP B 1 6 ? -45.091 4.296 18.099 1.00 88.98 229 ASP B N 1
ATOM 693 C CA . ASP B 1 6 ? -45.378 4.333 16.667 1.00 84.78 229 ASP B CA 1
ATOM 694 C C . ASP B 1 6 ? -44.721 3.199 15.885 1.00 88.00 229 ASP B C 1
ATOM 695 O O . ASP B 1 6 ? -45.345 2.599 15.010 1.00 86.67 229 ASP B O 1
ATOM 700 N N . ASP B 1 7 ? -43.462 2.911 16.199 1.00 87.45 230 ASP B N 1
ATOM 701 C CA . ASP B 1 7 ? -42.727 1.872 15.487 1.00 82.07 230 ASP B CA 1
ATOM 702 C C . ASP B 1 7 ? -43.313 0.490 15.757 1.00 81.37 230 ASP B C 1
AT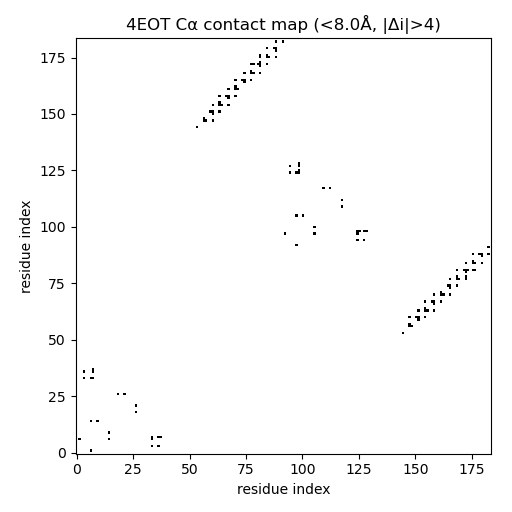OM 703 O O . ASP B 1 7 ? -43.421 -0.334 14.850 1.00 80.96 230 ASP B O 1
ATOM 708 N N . GLN B 1 8 ? -43.704 0.245 17.004 1.00 85.16 231 GLN B N 1
ATOM 709 C CA . GLN B 1 8 ? -44.299 -1.034 17.375 1.00 98.98 231 GLN B CA 1
ATOM 710 C C . GLN B 1 8 ? -45.719 -1.161 16.834 1.00 97.84 231 GLN B C 1
ATOM 711 O O . GLN B 1 8 ? -46.152 -2.245 16.441 1.00 94.97 231 GLN B O 1
ATOM 717 N N . LEU B 1 9 ? -46.435 -0.043 16.813 1.00 93.62 232 LEU B N 1
ATOM 718 C CA . LEU B 1 9 ? -47.822 -0.021 16.368 1.00 79.70 232 LEU B CA 1
ATOM 719 C C . LEU B 1 9 ? -47.932 -0.347 14.881 1.00 86.69 232 LEU B C 1
ATOM 720 O O . LEU B 1 9 ? -48.851 -1.044 14.453 1.00 97.92 232 LEU B O 1
ATOM 725 N N . VAL B 1 10 ? -46.984 0.156 14.099 1.00 83.81 233 VAL B N 1
ATOM 726 C CA . VAL B 1 10 ? -47.005 -0.032 12.654 1.00 70.89 233 VAL B CA 1
ATOM 727 C C . VAL B 1 10 ? -46.440 -1.396 12.254 1.00 79.20 233 VAL B C 1
ATOM 728 O O . VAL B 1 10 ? -46.673 -1.874 11.143 1.00 77.04 233 VAL B O 1
ATOM 732 N N . SER B 1 11 ? -45.707 -2.025 13.170 1.00 81.10 234 SER B N 1
ATOM 733 C CA . SER B 1 11 ? -45.009 -3.270 12.865 1.00 79.02 234 SER B CA 1
ATOM 734 C C . SER B 1 11 ? -45.874 -4.501 13.106 1.00 91.98 234 SER B C 1
ATOM 735 O O . SER B 1 11 ? -45.917 -5.407 12.276 1.00 109.69 234 SER B O 1
ATOM 738 N N . MET B 1 12 ? -46.560 -4.530 14.243 1.00 96.33 235 MET B N 1
ATOM 739 C CA . MET B 1 12 ? -47.382 -5.679 14.601 1.00 98.32 235 MET B CA 1
ATOM 740 C C . MET B 1 12 ? -48.653 -5.753 13.760 1.00 107.89 235 MET B C 1
ATOM 741 O O . MET B 1 12 ? -49.202 -4.728 13.355 1.00 97.93 235 MET B O 1
ATOM 746 N N . SER B 1 13 ? -49.110 -6.974 13.497 1.00 127.22 236 SER B N 1
ATOM 747 C CA . SER B 1 13 ? -50.315 -7.189 12.705 1.00 129.11 236 SER B CA 1
ATOM 748 C C . SER B 1 13 ? -51.557 -6.845 13.514 1.00 136.54 236 SER B C 1
ATOM 749 O O . SER B 1 13 ? -51.508 -6.788 14.742 1.00 141.57 236 SER B O 1
ATOM 752 N N . VAL B 1 14 ? -52.671 -6.624 12.822 1.00 132.94 237 VAL B N 1
ATOM 753 C CA . VAL B 1 14 ? -53.932 -6.307 13.483 1.00 129.58 237 VAL B CA 1
ATOM 754 C C . VAL B 1 14 ? -54.386 -7.489 14.341 1.00 131.48 237 VAL B C 1
ATOM 755 O O . VAL B 1 14 ? -55.117 -7.320 15.316 1.00 134.75 237 VAL B O 1
ATOM 759 N N . ARG B 1 15 ? -53.929 -8.685 13.980 1.00 130.17 238 ARG B N 1
ATOM 760 C CA . ARG B 1 15 ? -54.171 -9.872 14.789 1.00 133.47 238 ARG B CA 1
ATOM 761 C C . ARG B 1 15 ? -53.384 -9.770 16.089 1.00 140.66 238 ARG B C 1
ATOM 762 O O . ARG B 1 15 ? -53.927 -9.978 17.174 1.00 145.18 238 ARG B O 1
ATOM 764 N N . GLU B 1 16 ? -52.101 -9.442 15.970 1.00 140.77 239 GLU B N 1
ATOM 765 C CA . GLU B 1 16 ? -51.245 -9.245 17.135 1.00 131.44 239 GLU B CA 1
ATOM 766 C C . GLU B 1 16 ? -51.657 -7.992 17.900 1.00 115.59 239 GLU B C 1
ATOM 767 O O . GLU B 1 16 ? -51.443 -7.891 19.108 1.00 115.10 239 GLU B O 1
ATOM 770 N N . LEU B 1 17 ? -52.249 -7.041 17.186 1.00 104.09 240 LEU B N 1
ATOM 771 C CA . LEU B 1 17 ? -52.685 -5.789 17.787 1.00 102.11 240 LEU B CA 1
ATOM 772 C C . LEU B 1 17 ? -53.859 -6.014 18.732 1.00 107.15 240 LEU B C 1
ATOM 773 O O . LEU B 1 17 ? -53.824 -5.590 19.886 1.00 109.85 240 LEU B O 1
ATOM 778 N N . ASN B 1 18 ? -54.893 -6.689 18.234 1.00 114.21 241 ASN B N 1
ATOM 779 C CA . ASN B 1 18 ? -56.102 -6.947 19.013 1.00 117.88 241 ASN B CA 1
ATOM 780 C C . ASN B 1 18 ? -55.835 -7.704 20.311 1.00 113.10 241 ASN B C 1
ATOM 781 O O . ASN B 1 18 ? -56.520 -7.491 21.312 1.00 97.20 241 ASN B O 1
ATOM 786 N N . ARG B 1 19 ? -54.841 -8.587 20.284 1.00 119.88 242 ARG B N 1
ATOM 787 C CA . ARG B 1 19 ? -54.454 -9.343 21.471 1.00 122.34 242 ARG B CA 1
ATOM 788 C C . ARG B 1 19 ? -53.790 -8.433 22.498 1.00 127.73 242 ARG B C 1
ATOM 789 O O . ARG B 1 19 ? -54.062 -8.530 23.695 1.00 134.18 242 ARG B O 1
ATOM 791 N N . GLN B 1 20 ? -52.916 -7.550 22.024 1.00 122.92 243 GLN B N 1
ATOM 792 C CA . GLN B 1 20 ? -52.262 -6.583 22.896 1.00 113.55 243 GLN B CA 1
ATOM 793 C C . GLN B 1 20 ? -53.227 -5.466 23.278 1.00 110.89 243 GLN B C 1
ATOM 794 O O . GLN B 1 20 ? -53.074 -4.831 24.321 1.00 112.34 243 GLN B O 1
ATOM 797 N N . LEU B 1 21 ? -54.224 -5.234 22.428 1.00 106.91 244 LEU B N 1
ATOM 798 C CA . LEU B 1 21 ? -55.228 -4.207 22.689 1.00 111.74 244 LEU B CA 1
ATOM 799 C C . LEU B 1 21 ? -56.275 -4.694 23.687 1.00 119.22 244 LEU B C 1
ATOM 800 O O . LEU B 1 21 ? -57.165 -3.941 24.084 1.00 127.44 244 LEU B O 1
ATOM 802 N N . ARG B 1 22 ? -56.167 -5.958 24.085 1.00 115.64 245 ARG B N 1
ATOM 803 C CA . ARG B 1 22 ? -57.051 -6.512 25.100 1.00 116.54 245 ARG B CA 1
ATOM 804 C C . ARG B 1 22 ? -56.755 -5.857 26.443 1.00 117.41 245 ARG B C 1
ATOM 805 O O . ARG B 1 22 ? -55.615 -5.860 26.906 1.00 107.61 245 ARG B O 1
ATOM 807 N N . GLY B 1 23 ? -57.786 -5.287 27.058 1.00 123.35 246 GLY B N 1
ATOM 808 C CA . GLY B 1 23 ? -57.629 -4.593 28.322 1.00 116.87 246 GLY B CA 1
ATOM 809 C C . GLY B 1 23 ? -57.597 -3.088 28.146 1.00 109.08 246 GLY B C 1
ATOM 810 O O . GLY B 1 23 ? -57.131 -2.357 29.019 1.00 105.19 246 GLY B O 1
ATOM 811 N N . PHE B 1 24 ? -58.095 -2.623 27.006 1.00 112.26 247 PHE B N 1
ATOM 812 C CA . PHE B 1 24 ? -58.153 -1.195 26.722 1.00 104.33 247 PHE B CA 1
ATOM 813 C C . PHE B 1 24 ? -59.582 -0.753 26.432 1.00 104.72 247 PHE B C 1
ATOM 814 O O . PHE B 1 24 ? -60.394 -1.532 25.927 1.00 95.63 247 PHE B O 1
ATOM 822 N N . SER B 1 25 ? -59.880 0.501 26.761 1.00 101.23 248 SER B N 1
ATOM 823 C CA . SER B 1 25 ? -61.205 1.062 26.532 1.00 106.46 248 SER B CA 1
ATOM 824 C C . SER B 1 25 ? -61.513 1.098 25.043 1.00 112.80 248 SER B C 1
ATOM 825 O O . SER B 1 25 ? -60.616 1.304 24.226 1.00 117.42 248 SER B O 1
ATOM 828 N N . LYS B 1 26 ? -62.782 0.896 24.699 1.00 115.29 249 LYS B N 1
ATOM 829 C CA . LYS B 1 26 ? -63.220 0.876 23.305 1.00 108.03 249 LYS B CA 1
ATOM 830 C C . LYS B 1 26 ? -62.893 2.187 22.591 1.00 104.90 249 LYS B C 1
ATOM 831 O O . LYS B 1 26 ? -62.707 2.213 21.374 1.00 100.48 249 LYS B O 1
ATOM 833 N N . GLU B 1 27 ? -62.823 3.270 23.359 1.00 101.15 250 GLU B N 1
ATOM 834 C CA . GLU B 1 27 ? -62.421 4.567 22.833 1.00 101.45 250 GLU B CA 1
ATOM 835 C C . GLU B 1 27 ? -60.976 4.525 22.344 1.00 108.27 250 GLU B C 1
ATOM 836 O O . GLU B 1 27 ? -60.665 4.999 21.251 1.00 110.96 250 GLU B O 1
ATOM 839 N N . GLU B 1 28 ? -60.099 3.946 23.160 1.00 104.49 251 GLU B N 1
ATOM 840 C CA . GLU B 1 28 ? -58.673 3.888 22.849 1.00 97.94 251 GLU B CA 1
ATOM 841 C C . GLU B 1 28 ? -58.343 2.926 21.710 1.00 100.71 251 GLU B C 1
ATOM 842 O O . GLU B 1 28 ? -57.456 3.197 20.900 1.00 101.43 251 GLU B O 1
ATOM 848 N N . VAL B 1 29 ? -59.052 1.804 21.655 1.00 88.56 252 VAL B N 1
ATOM 849 C CA . VAL B 1 29 ? -58.788 0.788 20.643 1.00 84.96 252 VAL B CA 1
ATOM 850 C C . VAL B 1 29 ? -59.013 1.329 19.231 1.00 95.20 252 VAL B C 1
ATOM 851 O O . VAL B 1 29 ? -58.203 1.096 18.333 1.00 95.34 252 VAL B O 1
ATOM 855 N N . ILE B 1 30 ? -60.104 2.065 19.040 1.00 102.18 253 ILE B N 1
ATOM 856 C CA . ILE B 1 30 ? -60.387 2.657 17.737 1.00 100.61 253 ILE B CA 1
ATOM 857 C C . ILE B 1 30 ? -59.433 3.816 17.457 1.00 89.11 253 ILE B C 1
ATOM 858 O O . ILE B 1 30 ? -59.136 4.123 16.303 1.00 88.17 253 ILE B O 1
ATOM 862 N N . ARG B 1 31 ? -58.942 4.443 18.521 1.00 83.59 254 ARG B N 1
ATOM 863 C CA . ARG B 1 31 ? -57.998 5.547 18.398 1.00 83.07 254 ARG B CA 1
ATOM 864 C C . ARG B 1 31 ? -56.621 5.038 17.989 1.00 87.02 254 ARG B C 1
ATOM 865 O O . ARG B 1 31 ? -55.935 5.659 17.180 1.00 96.18 254 ARG B O 1
ATOM 869 N N . LEU B 1 32 ? -56.223 3.902 18.552 1.00 90.73 255 LEU B N 1
ATOM 870 C CA . LEU B 1 32 ? -54.933 3.302 18.232 1.00 84.77 255 LEU B CA 1
ATOM 871 C C . LEU B 1 32 ? -54.938 2.664 16.846 1.00 89.95 255 LEU B C 1
ATOM 872 O O . LEU B 1 32 ? -53.950 2.746 16.114 1.00 82.23 255 LEU B O 1
ATOM 877 N N . LYS B 1 33 ? -56.051 2.028 16.491 1.00 86.05 256 LYS B N 1
ATOM 878 C CA . LYS B 1 33 ? -56.183 1.397 15.181 1.00 80.07 256 LYS B CA 1
ATOM 879 C C . LYS B 1 33 ? -56.092 2.420 14.051 1.00 82.69 256 LYS B C 1
ATOM 880 O O . LYS B 1 33 ? -55.525 2.137 12.994 1.00 85.28 256 LYS B O 1
ATOM 883 N N . GLN B 1 34 ? -56.644 3.610 14.276 1.00 74.45 257 GLN B N 1
ATOM 884 C CA . GLN B 1 34 ? -56.631 4.650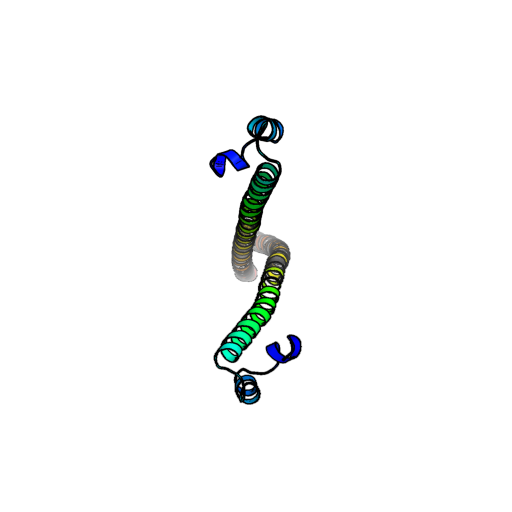 13.253 1.00 80.43 257 GLN B CA 1
ATOM 885 C C . GLN B 1 34 ? -55.289 5.372 13.218 1.00 77.56 257 GLN B C 1
ATOM 886 O O . GLN B 1 34 ? -54.933 5.991 12.215 1.00 88.21 257 GLN B O 1
ATOM 892 N N . LYS B 1 35 ? -54.545 5.285 14.316 1.00 66.76 258 LYS B N 1
ATOM 893 C CA . LYS B 1 35 ? -53.192 5.824 14.361 1.00 69.08 258 LYS B CA 1
ATOM 894 C C . LYS B 1 35 ? -52.273 4.941 13.528 1.00 80.80 258 LYS B C 1
ATOM 895 O O . LYS B 1 35 ? -51.358 5.426 12.863 1.00 97.02 258 LYS B O 1
ATOM 901 N N . ARG B 1 36 ? -52.535 3.639 13.568 1.00 85.23 259 ARG B N 1
ATOM 902 C CA . ARG B 1 36 ? -51.767 2.661 12.809 1.00 77.45 259 ARG B CA 1
ATOM 903 C C . ARG B 1 36 ? -51.956 2.878 11.312 1.00 75.16 259 ARG B C 1
ATOM 904 O O . ARG B 1 36 ? -50.995 2.849 10.544 1.00 82.47 259 ARG B O 1
ATOM 912 N N . ARG B 1 37 ? -53.205 3.096 10.911 1.00 67.38 260 ARG B N 1
ATOM 913 C CA . ARG B 1 37 ? -53.552 3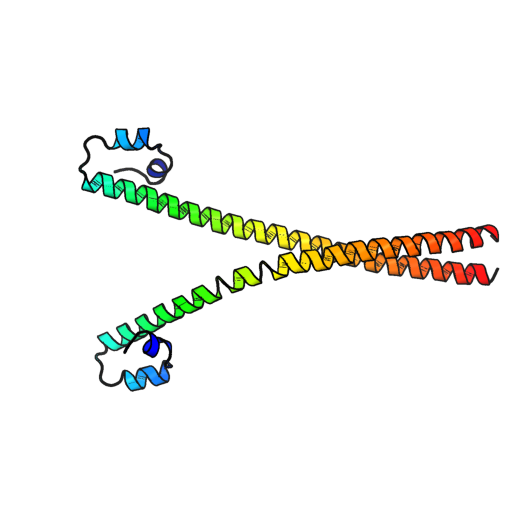.321 9.511 1.00 55.94 260 ARG B CA 1
ATOM 914 C C . ARG B 1 37 ? -52.824 4.538 8.951 1.00 67.08 260 ARG B C 1
ATOM 915 O O . ARG B 1 37 ? -52.328 4.512 7.825 1.00 72.19 260 ARG B O 1
ATOM 923 N N . THR B 1 38 ? -52.763 5.598 9.752 1.00 56.88 261 THR B N 1
ATOM 924 C CA . THR B 1 38 ? -52.083 6.828 9.364 1.00 56.31 261 THR B CA 1
ATOM 925 C C . THR B 1 38 ? -50.601 6.581 9.109 1.00 69.74 261 THR B C 1
ATOM 926 O O . THR B 1 38 ? -50.055 7.006 8.087 1.00 75.11 261 THR B O 1
ATOM 930 N N . LEU B 1 39 ? -49.959 5.883 10.041 1.00 53.47 262 LEU B N 1
ATOM 931 C CA . LEU B 1 39 ? -48.544 5.552 9.915 1.00 58.15 262 LEU B CA 1
ATOM 932 C C . LEU B 1 39 ? -48.261 4.663 8.702 1.00 68.48 262 LEU B C 1
ATOM 933 O O . LEU B 1 39 ? -47.210 4.777 8.070 1.00 77.69 262 LEU B O 1
ATOM 938 N N . LYS B 1 40 ? -49.197 3.779 8.378 1.00 63.87 263 LYS B N 1
ATOM 939 C CA . LYS B 1 40 ? -49.024 2.900 7.229 1.00 64.27 263 LYS B CA 1
ATOM 940 C C . LYS B 1 40 ? -49.207 3.663 5.920 1.00 67.10 263 LYS B C 1
ATOM 941 O O . LYS B 1 40 ? -48.499 3.412 4.943 1.00 64.57 263 LYS B O 1
ATOM 947 N N . ASN B 1 41 ? -50.156 4.596 5.908 1.00 62.01 264 ASN B N 1
ATOM 948 C CA . ASN B 1 41 ? -50.372 5.450 4.745 1.00 54.25 264 ASN B CA 1
ATOM 949 C C . ASN B 1 41 ? -49.139 6.289 4.453 1.00 67.72 264 ASN B C 1
ATOM 950 O O . ASN B 1 41 ? -48.878 6.651 3.305 1.00 64.07 264 ASN B O 1
ATOM 955 N N . ARG B 1 42 ? -48.389 6.599 5.506 1.00 68.75 265 ARG B N 1
ATOM 956 C CA . ARG B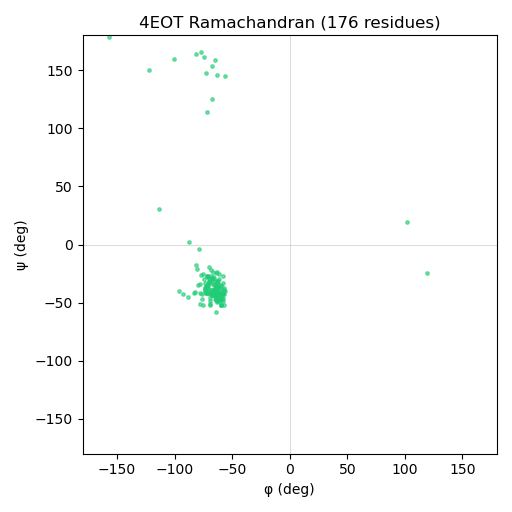 1 42 ? -47.137 7.327 5.372 1.00 60.66 265 ARG B CA 1
ATOM 957 C C . ARG B 1 42 ? -46.156 6.498 4.545 1.00 55.47 265 ARG B C 1
ATOM 958 O O . ARG B 1 42 ? -45.453 7.023 3.682 1.00 64.12 265 ARG B O 1
ATOM 966 N N . GLY B 1 43 ? -46.128 5.196 4.806 1.00 60.02 266 GLY B N 1
ATOM 967 C CA . GLY B 1 43 ? -45.284 4.286 4.057 1.00 54.95 266 GLY B CA 1
ATOM 968 C C . GLY B 1 43 ? -45.798 4.050 2.649 1.00 61.69 266 GLY B C 1
ATOM 969 O O . GLY B 1 43 ? -45.010 3.912 1.712 1.00 60.82 266 GLY B O 1
ATOM 970 N N . TYR B 1 44 ? -47.120 4.001 2.498 1.00 50.71 267 TYR B N 1
ATOM 971 C CA . TYR B 1 44 ? -47.733 3.810 1.187 1.00 52.81 267 TYR B CA 1
ATOM 972 C C . TYR B 1 44 ? -47.411 4.993 0.285 1.00 59.60 267 TYR B C 1
ATOM 973 O O . TYR B 1 44 ? -47.225 4.834 -0.921 1.00 50.54 267 TYR B O 1
ATOM 982 N N . ALA B 1 45 ? -47.349 6.181 0.879 1.00 54.51 268 ALA B N 1
ATOM 983 C CA . ALA B 1 45 ? -47.028 7.388 0.129 1.00 56.51 268 ALA B CA 1
ATOM 984 C C . ALA B 1 45 ? -45.592 7.345 -0.378 1.00 53.10 268 ALA B C 1
ATOM 985 O O . ALA B 1 45 ? -45.319 7.720 -1.514 1.00 46.41 268 ALA B O 1
ATOM 987 N N . GLN B 1 46 ? -44.680 6.878 0.470 1.00 50.00 269 GLN B N 1
ATOM 988 C CA . GLN B 1 46 ? -43.274 6.773 0.098 1.00 59.55 269 GLN B CA 1
ATOM 989 C C . GLN B 1 46 ? -43.087 5.839 -1.095 1.00 68.25 269 GLN B C 1
ATOM 990 O O . GLN B 1 46 ? -42.340 6.149 -2.022 1.00 82.30 269 GLN B O 1
ATOM 992 N N . SER B 1 47 ? -43.775 4.702 -1.068 1.00 66.58 270 SER B N 1
ATOM 993 C CA . SER B 1 47 ? -43.703 3.737 -2.161 1.00 70.70 270 SER B CA 1
ATOM 994 C C . SER B 1 47 ? -44.288 4.305 -3.447 1.00 69.33 270 SER B C 1
ATOM 995 O O . SER B 1 47 ? -43.727 4.122 -4.527 1.00 75.12 270 SER B O 1
ATOM 998 N N . CYS B 1 48 ? -45.420 4.990 -3.322 1.00 63.78 271 CYS B N 1
ATOM 999 C CA . CYS B 1 48 ? -46.105 5.568 -4.473 1.00 56.92 271 CYS B CA 1
ATOM 1000 C C . CYS B 1 48 ? -45.220 6.579 -5.193 1.00 68.25 271 CYS B C 1
ATOM 1001 O O . CYS B 1 48 ? -45.106 6.554 -6.420 1.00 72.08 271 CYS B O 1
ATOM 1004 N N . ARG B 1 49 ? -44.594 7.463 -4.422 1.00 59.84 272 ARG B N 1
ATOM 1005 C CA A ARG B 1 49 ? -43.708 8.464 -4.997 0.50 53.61 272 ARG B CA 1
ATOM 1006 C CA B ARG B 1 49 ? -43.687 8.468 -4.968 0.50 53.75 272 ARG B CA 1
ATOM 1007 C C . ARG B 1 49 ? -42.470 7.815 -5.615 1.00 61.59 272 ARG B C 1
ATOM 1008 O O . ARG B 1 49 ? -42.028 8.218 -6.694 1.00 55.19 272 ARG B O 1
ATOM 1023 N N . PHE B 1 50 ? -41.926 6.802 -4.943 1.00 58.78 273 PHE B N 1
ATOM 1024 C CA . PHE B 1 50 ? -40.758 6.081 -5.447 1.00 63.80 273 PHE B CA 1
ATOM 1025 C C . PHE B 1 50 ? -41.049 5.340 -6.752 1.00 72.92 273 PHE B C 1
ATOM 1026 O O . PHE B 1 50 ? -40.238 5.359 -7.678 1.00 76.99 273 PHE B O 1
ATOM 1034 N N . LYS B 1 51 ? -42.200 4.678 -6.809 1.00 66.00 274 LYS B N 1
ATOM 1035 C CA . LYS B 1 51 ? -42.613 3.943 -8.000 1.00 63.26 274 LYS B CA 1
ATOM 1036 C C . LYS B 1 51 ? -42.730 4.875 -9.195 1.00 69.20 274 LYS B C 1
ATOM 1037 O O . LYS B 1 51 ? -42.292 4.551 -10.300 1.00 73.21 274 LYS B O 1
ATOM 1043 N N . ARG B 1 52 ? -43.327 6.036 -8.952 1.00 67.68 275 ARG B N 1
ATOM 1044 C CA . ARG B 1 52 ? -43.513 7.061 -9.971 1.00 61.82 275 ARG B CA 1
ATOM 1045 C C . ARG B 1 52 ? -42.179 7.473 -10.589 1.00 68.72 275 ARG B C 1
ATOM 1046 O O . ARG B 1 52 ? -42.091 7.728 -11.789 1.00 79.15 275 ARG B O 1
ATOM 1054 N N . VAL B 1 53 ? -41.142 7.527 -9.759 1.00 76.11 276 VAL B N 1
ATOM 1055 C CA . VAL B 1 53 ? -39.801 7.859 -10.222 1.00 71.50 276 VAL B CA 1
ATOM 1056 C C . VAL B 1 53 ? -39.214 6.749 -11.084 1.00 68.14 276 VAL B C 1
ATOM 1057 O O . VAL B 1 53 ? -38.734 7.002 -12.186 1.00 68.41 276 VAL B O 1
ATOM 1061 N N . GLN B 1 54 ? -39.249 5.522 -10.570 1.00 76.03 277 GLN B N 1
ATOM 1062 C CA . GLN B 1 54 ? -38.721 4.365 -11.289 1.00 73.62 277 GLN B CA 1
ATOM 1063 C C . GLN B 1 54 ? -39.368 4.196 -12.660 1.00 80.98 277 GLN B C 1
ATOM 1064 O O . GLN B 1 54 ? -38.692 3.872 -13.636 1.00 83.34 277 GLN B O 1
ATOM 1067 N N . GLN B 1 55 ? -40.676 4.427 -12.730 1.00 75.30 278 GLN B N 1
ATOM 1068 C CA . GLN B 1 55 ? -41.394 4.322 -13.996 1.00 71.95 278 GLN B CA 1
ATOM 1069 C C . GLN B 1 55 ? -40.966 5.409 -14.975 1.00 75.17 278 GLN B C 1
ATOM 1070 O O . GLN B 1 55 ? -40.948 5.189 -16.186 1.00 71.21 278 GLN B O 1
ATOM 1076 N N A ARG B 1 56 ? -40.628 6.583 -14.450 0.50 80.08 279 ARG B N 1
ATOM 1077 N N B ARG B 1 56 ? -40.616 6.573 -14.438 0.50 80.03 279 ARG B N 1
ATOM 1078 C CA A ARG B 1 56 ? -40.137 7.671 -15.288 0.50 81.70 279 ARG B CA 1
ATOM 1079 C CA B ARG B 1 56 ? -40.137 7.689 -15.244 0.50 81.53 279 ARG B CA 1
ATOM 1080 C C A ARG B 1 56 ? -38.792 7.290 -15.886 0.50 87.56 279 ARG B C 1
ATOM 1081 C C B ARG B 1 56 ? -38.776 7.355 -15.844 0.50 87.61 279 ARG B C 1
ATOM 1082 O O A ARG B 1 56 ? -38.499 7.605 -17.039 0.50 90.04 279 ARG B O 1
ATOM 1083 O O B ARG B 1 56 ? -38.457 7.767 -16.959 0.50 90.68 279 ARG B O 1
ATOM 1098 N N . HIS B 1 57 ? -37.980 6.597 -15.096 1.00 95.53 280 HIS B N 1
ATOM 1099 C CA . HIS B 1 57 ? -36.644 6.214 -15.531 1.00 94.52 280 HIS B CA 1
ATOM 1100 C C . HIS B 1 57 ? -36.648 5.090 -16.564 1.00 89.49 280 HIS B C 1
ATOM 1101 O O . HIS B 1 57 ? -35.935 5.170 -17.562 1.00 102.51 280 HIS B O 1
ATOM 1108 N N . ILE B 1 58 ? -37.450 4.050 -16.337 1.00 68.00 281 ILE B N 1
ATOM 1109 C CA . ILE B 1 58 ? -37.506 2.933 -17.281 1.00 79.25 281 ILE B CA 1
ATOM 1110 C C . ILE B 1 58 ? -38.112 3.337 -18.623 1.00 95.94 281 ILE B C 1
ATOM 1111 O O . ILE B 1 58 ? -37.863 2.695 -19.640 1.00 103.65 281 ILE B O 1
ATOM 1116 N N . LEU B 1 59 ? -38.907 4.401 -18.619 1.00 91.90 282 LEU B N 1
ATOM 1117 C CA . LEU B 1 59 ? -39.460 4.937 -19.853 1.00 82.27 282 LEU B CA 1
ATOM 1118 C C . LEU B 1 59 ? -38.370 5.688 -20.597 1.00 86.56 282 LEU B C 1
ATOM 1119 O O . LEU B 1 59 ? -38.118 5.434 -21.774 1.00 90.49 282 LEU B O 1
ATOM 1124 N N . GLU B 1 60 ? -37.717 6.607 -19.892 1.00 88.10 283 GLU B N 1
ATOM 1125 C CA . GLU B 1 60 ? -36.638 7.403 -20.463 1.00 86.72 283 GLU B CA 1
ATOM 1126 C C . GLU B 1 60 ? -35.460 6.526 -20.880 1.00 101.07 283 GLU B C 1
ATOM 1127 O O . GLU B 1 60 ? -34.672 6.902 -21.747 1.00 116.00 283 GLU B O 1
ATOM 1129 N N . SER B 1 61 ? -35.346 5.356 -20.260 1.00 102.33 284 SER B N 1
ATOM 1130 C CA . SER B 1 61 ? -34.288 4.411 -20.598 1.00 107.23 284 SER B CA 1
ATOM 1131 C C . SER B 1 61 ? -34.675 3.575 -21.813 1.00 104.55 284 SER B C 1
ATOM 1132 O O . SER B 1 61 ? -33.851 3.328 -22.693 1.00 117.72 284 SER B O 1
ATOM 1135 N N . GLU B 1 62 ? -35.933 3.145 -21.856 1.00 87.17 285 GLU B N 1
ATOM 1136 C CA . GLU B 1 62 ? -36.441 2.366 -22.981 1.00 88.19 285 GLU B CA 1
ATOM 1137 C C . GLU B 1 62 ? -36.385 3.190 -24.264 1.00 102.62 285 GLU B C 1
ATOM 1138 O O . G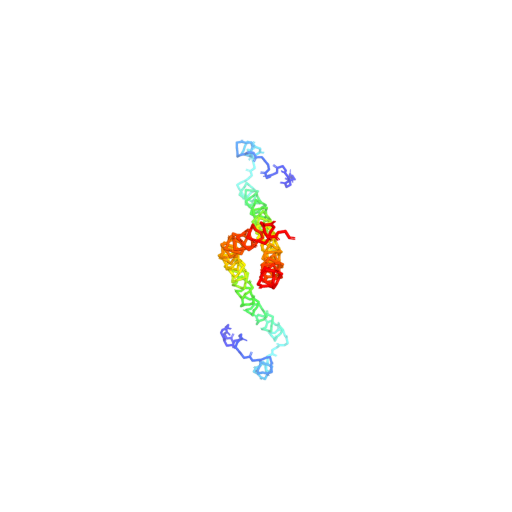LU B 1 62 ? -36.190 2.652 -25.355 1.00 105.67 285 GLU B O 1
ATOM 1144 N N . LYS B 1 63 ? -36.552 4.502 -24.119 1.00 94.78 286 LYS B N 1
ATOM 1145 C CA . LYS B 1 63 ? -36.457 5.424 -25.243 1.00 89.87 286 LYS B CA 1
ATOM 1146 C C . LYS B 1 63 ? -35.066 5.365 -25.862 1.00 96.66 286 LYS B C 1
ATOM 1147 O O . LYS B 1 63 ? -34.913 5.450 -27.079 1.00 105.75 286 LYS B O 1
ATOM 1153 N N . CYS B 1 64 ? -34.053 5.212 -25.016 1.00 97.14 287 CYS B N 1
ATOM 1154 C CA . CYS B 1 64 ? -32.676 5.131 -25.485 1.00 100.67 287 CYS B CA 1
ATOM 1155 C C . CYS B 1 64 ? -32.361 3.753 -26.054 1.00 103.61 287 CYS B C 1
ATOM 1156 O O . CYS B 1 64 ? -31.587 3.627 -27.002 1.00 121.33 287 CYS B O 1
ATOM 1159 N N . GLN B 1 65 ? -32.968 2.723 -25.474 1.00 93.46 288 GLN B N 1
ATOM 1160 C CA . GLN B 1 65 ? -32.763 1.357 -25.942 1.00 98.37 288 GLN B CA 1
ATOM 1161 C C . GLN B 1 65 ? -33.408 1.136 -27.308 1.00 106.37 288 GLN B C 1
ATOM 1162 O O . GLN B 1 65 ? -33.066 0.191 -28.021 1.00 103.65 288 GLN B O 1
ATOM 1164 N N . LEU B 1 66 ? -34.342 2.013 -27.665 1.00 103.80 289 LEU B N 1
ATOM 1165 C CA . LEU B 1 66 ? -35.009 1.943 -28.961 1.00 89.77 289 LEU B CA 1
ATOM 1166 C C . LEU B 1 66 ? -34.296 2.807 -29.996 1.00 89.96 289 LEU B C 1
ATOM 1167 O O . LEU B 1 66 ? -34.116 2.392 -31.141 1.00 97.53 289 LEU B O 1
ATOM 1172 N N . GLN B 1 67 ? -33.899 4.009 -29.586 1.00 82.54 290 GLN B N 1
ATOM 1173 C CA . GLN B 1 67 ? -33.149 4.909 -30.456 1.00 77.29 290 GLN B CA 1
ATOM 1174 C C . GLN B 1 67 ? -31.863 4.247 -30.933 1.00 87.04 290 GLN B C 1
ATOM 1175 O O . GLN B 1 67 ? -31.486 4.364 -32.099 1.00 99.11 290 GLN B O 1
ATOM 1181 N N . SER B 1 68 ? -31.199 3.546 -30.021 1.00 90.02 291 SER B N 1
ATOM 1182 C CA . SER B 1 68 ? -29.962 2.846 -30.340 1.00 99.74 291 SER B CA 1
ATOM 1183 C C . SER B 1 68 ? -30.226 1.677 -31.287 1.00 97.71 291 SER B C 1
ATOM 1184 O O . SER B 1 68 ? -29.366 1.305 -32.086 1.00 104.98 291 SER B O 1
ATOM 1187 N N . GLN B 1 69 ? -31.421 1.104 -31.192 1.00 82.14 292 GLN B N 1
ATOM 1188 C CA . GLN B 1 69 ? -31.809 -0.013 -32.043 1.00 76.48 292 GLN B CA 1
ATOM 1189 C C . GLN B 1 69 ? -32.191 0.477 -33.436 1.00 88.61 292 GLN B C 1
ATOM 1190 O O . GLN B 1 69 ? -31.831 -0.136 -34.444 1.00 83.90 292 GLN B O 1
ATOM 1196 N N . VAL B 1 70 ? -32.926 1.585 -33.481 1.00 82.53 293 VAL B N 1
ATOM 1197 C CA . VAL B 1 70 ? -33.324 2.206 -34.738 1.00 73.39 293 VAL B CA 1
ATOM 1198 C C . VAL B 1 70 ? -32.108 2.561 -35.585 1.00 86.33 293 VAL B C 1
ATOM 1199 O O . VAL B 1 70 ? -32.055 2.248 -36.775 1.00 93.53 293 VAL B O 1
ATOM 1203 N N . GLU B 1 71 ? -31.128 3.208 -34.961 1.00 90.39 294 GLU B N 1
ATOM 1204 C CA . GLU B 1 71 ? -29.899 3.582 -35.650 1.00 97.93 294 GLU B CA 1
ATOM 1205 C C . GLU B 1 71 ? -29.127 2.351 -36.112 1.00 98.88 294 GLU B C 1
ATOM 1206 O O . GLU B 1 71 ? -28.484 2.369 -37.163 1.00 114.82 294 GLU B O 1
ATOM 1209 N N . GLN B 1 72 ? -29.199 1.281 -35.328 1.00 73.99 295 GLN B N 1
ATOM 1210 C CA . GLN B 1 72 ? -28.532 0.035 -35.686 1.00 93.03 295 GLN B CA 1
ATOM 1211 C C . GLN B 1 72 ? -29.221 -0.619 -36.879 1.00 95.74 295 GLN B C 1
ATOM 1212 O O . GLN B 1 72 ? -28.577 -1.271 -37.701 1.00 96.70 295 GLN B O 1
ATOM 1214 N N . LEU B 1 73 ? -30.534 -0.434 -36.969 1.00 85.80 296 LEU B N 1
ATOM 1215 C CA . LEU B 1 73 ? -31.320 -1.034 -38.041 1.00 84.76 296 LEU B CA 1
ATOM 1216 C C . LEU B 1 73 ? -31.211 -0.256 -39.350 1.00 93.51 296 LEU B C 1
ATOM 1217 O O . LEU B 1 73 ? -31.223 -0.847 -40.430 1.00 94.40 296 LEU B O 1
ATOM 1222 N N . LYS B 1 74 ? -31.107 1.066 -39.251 1.00 90.46 297 LYS B N 1
ATOM 1223 C CA . LYS B 1 74 ? -30.940 1.902 -40.436 1.00 79.18 297 LYS B CA 1
ATOM 1224 C C . LYS B 1 74 ? -29.630 1.578 -41.146 1.00 89.84 297 LYS B C 1
ATOM 1225 O O . LYS B 1 74 ? -29.527 1.695 -42.367 1.00 92.97 297 LYS B O 1
ATOM 1231 N N . LEU B 1 75 ? -28.630 1.170 -40.373 1.00 92.02 298 LEU B N 1
ATOM 1232 C CA . LEU B 1 75 ? -27.364 0.737 -40.945 1.00 90.36 298 LEU B CA 1
ATOM 1233 C C . LEU B 1 75 ? -27.549 -0.604 -41.642 1.00 92.77 298 LEU B C 1
ATOM 1234 O O . LEU B 1 75 ? -26.924 -0.875 -42.667 1.00 97.84 298 LEU B O 1
ATOM 1237 N N . GLU B 1 76 ? -28.422 -1.436 -41.083 1.00 94.26 299 GLU B N 1
ATOM 1238 C CA . GLU B 1 76 ? -28.662 -2.770 -41.622 1.00 95.03 299 GLU B CA 1
ATOM 1239 C C . GLU B 1 76 ? -29.375 -2.716 -42.971 1.00 97.85 299 GLU B C 1
ATOM 1240 O O . GLU B 1 76 ? -29.060 -3.491 -43.874 1.00 106.33 299 GLU B O 1
ATOM 1243 N N . VAL B 1 77 ? -30.331 -1.801 -43.111 1.00 85.93 300 VAL B N 1
ATOM 1244 C CA . VAL B 1 77 ? -31.042 -1.662 -44.378 1.00 94.18 300 VAL B CA 1
ATOM 1245 C C . VAL B 1 77 ? -30.138 -1.057 -45.449 1.00 108.28 300 VAL B C 1
ATOM 1246 O O . VAL B 1 77 ? -30.322 -1.307 -46.638 1.00 115.11 300 VAL B O 1
ATOM 1250 N N . GLY B 1 78 ? -29.154 -0.272 -45.021 1.00 108.29 301 GLY B N 1
ATOM 1251 C CA . GLY B 1 78 ? -28.215 0.336 -45.943 1.00 104.15 301 GLY B CA 1
ATOM 1252 C C . GLY B 1 78 ? -27.290 -0.700 -46.548 1.00 104.76 301 GLY B C 1
ATOM 1253 O O . GLY B 1 78 ? -26.864 -0.575 -47.696 1.00 110.67 301 GLY B O 1
ATOM 1254 N N . ARG B 1 79 ? -26.979 -1.730 -45.769 1.00 102.52 302 ARG B N 1
ATOM 1255 C CA . ARG B 1 79 ? -26.126 -2.811 -46.240 1.00 106.00 302 ARG B CA 1
ATOM 1256 C C . ARG B 1 79 ? -26.884 -3.682 -47.232 1.00 106.44 302 ARG B C 1
ATOM 1257 O O . ARG B 1 79 ? -26.343 -4.084 -48.260 1.00 120.82 302 ARG B O 1
ATOM 1259 N N . LEU B 1 80 ? -28.144 -3.962 -46.919 1.00 90.69 303 LEU B N 1
ATOM 1260 C CA . LEU B 1 80 ? -28.970 -4.823 -47.758 1.00 92.43 303 LEU B CA 1
ATOM 1261 C C . LEU B 1 80 ? -29.383 -4.135 -49.056 1.00 91.63 303 LEU B C 1
ATOM 1262 O O . LEU B 1 80 ? -29.379 -4.754 -50.121 1.00 93.46 303 LEU B O 1
ATOM 1267 N N . ALA B 1 81 ? -29.742 -2.858 -48.960 1.00 87.82 304 ALA B N 1
ATOM 1268 C CA . ALA B 1 81 ? -30.145 -2.085 -50.130 1.00 84.87 304 ALA B CA 1
ATOM 1269 C C . ALA B 1 81 ? -29.015 -2.022 -51.151 1.00 98.14 304 ALA B C 1
ATOM 1270 O O . ALA B 1 81 ? -29.239 -2.190 -52.349 1.00 100.46 304 ALA B O 1
ATOM 1272 N N . LYS B 1 82 ? -27.801 -1.783 -50.666 1.00 101.13 305 LYS B N 1
ATOM 1273 C CA . LYS B 1 82 ? -26.625 -1.761 -51.525 1.00 99.39 305 LYS B CA 1
ATOM 1274 C C . LYS B 1 82 ? -26.367 -3.147 -52.109 1.00 94.11 305 LYS B C 1
ATOM 1275 O O . LYS B 1 82 ? -26.025 -3.283 -53.284 1.00 99.66 305 LYS B O 1
ATOM 1278 N N . GLU B 1 83 ? -26.545 -4.173 -51.281 1.00 86.86 306 GLU B N 1
ATOM 1279 C CA . GLU B 1 83 ? -26.300 -5.550 -51.696 1.00 90.00 306 GLU B CA 1
ATOM 1280 C C . GLU B 1 83 ? -27.350 -6.039 -52.690 1.00 92.47 306 GLU B C 1
ATOM 1281 O O . GLU B 1 83 ? -27.051 -6.852 -53.564 1.00 98.94 306 GLU B O 1
ATOM 1283 N N . ARG B 1 84 ? -28.578 -5.546 -52.554 1.00 85.86 307 ARG B N 1
ATOM 1284 C CA . ARG B 1 84 ? -29.630 -5.881 -53.507 1.00 93.98 307 ARG B CA 1
ATOM 1285 C C . ARG B 1 84 ? -29.349 -5.233 -54.855 1.00 105.51 307 ARG B C 1
ATOM 1286 O O . ARG B 1 84 ? -29.461 -5.875 -55.900 1.00 119.29 307 ARG B O 1
ATOM 1294 N N . ASP B 1 85 ? -28.993 -3.953 -54.817 1.00 96.87 308 ASP B N 1
ATOM 1295 C CA . ASP B 1 85 ? -28.660 -3.206 -56.022 1.00 91.42 308 ASP B CA 1
ATOM 1296 C C . ASP B 1 85 ? -27.530 -3.884 -56.786 1.00 99.37 308 ASP B C 1
ATOM 1297 O O . ASP B 1 85 ? -27.549 -3.937 -58.013 1.00 96.78 308 ASP B O 1
ATOM 1302 N N . LEU B 1 86 ? -26.555 -4.410 -56.052 1.00 99.39 309 LEU B N 1
ATOM 1303 C CA . LEU B 1 86 ? -25.438 -5.123 -56.659 1.00 97.59 309 LEU B CA 1
ATOM 1304 C C . LEU B 1 86 ? -25.927 -6.330 -57.452 1.00 107.29 309 LEU B C 1
ATOM 1305 O O . LEU B 1 86 ? -25.583 -6.492 -58.622 1.00 114.26 309 LEU B O 1
ATOM 1307 N N . TYR B 1 87 ? -26.738 -7.168 -56.814 1.00 109.87 310 TYR B N 1
ATOM 1308 C CA . TYR B 1 87 ? -27.269 -8.361 -57.466 1.00 109.67 310 TYR B CA 1
ATOM 1309 C C . TYR B 1 87 ? -28.216 -8.032 -58.616 1.00 112.96 310 TYR B C 1
ATOM 1310 O O . TYR B 1 87 ? -28.194 -8.697 -59.652 1.00 123.04 310 TYR B O 1
ATOM 1319 N N . LYS B 1 88 ? -29.047 -7.011 -58.433 1.00 102.14 311 LYS B N 1
ATOM 1320 C CA . LYS B 1 88 ? -30.013 -6.630 -59.461 1.00 100.77 311 LYS B CA 1
ATOM 1321 C C . LYS B 1 88 ? -29.335 -6.089 -60.720 1.00 102.70 311 LYS B C 1
ATOM 1322 O O . LYS B 1 88 ? -29.728 -6.426 -61.835 1.00 100.39 311 LYS B O 1
ATOM 1328 N N . GLU B 1 89 ? -28.319 -5.251 -60.535 1.00 106.26 312 GLU B N 1
ATOM 1329 C CA . GLU B 1 89 ? -27.569 -4.696 -61.657 1.00 105.44 312 GLU B CA 1
ATOM 1330 C C . GLU B 1 89 ? -26.852 -5.792 -62.439 1.00 111.51 312 GLU B C 1
ATOM 1331 O O . GLU B 1 89 ? -26.788 -5.751 -63.668 1.00 115.09 312 GLU B O 1
ATOM 1337 N N . LYS B 1 90 ? -26.316 -6.772 -61.719 1.00 109.81 313 LYS B N 1
ATOM 1338 C CA . LYS B 1 90 ? -25.624 -7.891 -62.346 1.00 116.03 313 LYS B CA 1
ATOM 1339 C C . LYS B 1 90 ? -26.604 -8.803 -63.081 1.00 130.67 313 LYS B C 1
ATOM 1340 O O . LYS B 1 90 ? -26.248 -9.438 -64.074 1.00 144.37 313 LYS B O 1
ATOM 1343 N N . TYR B 1 91 ? -27.839 -8.860 -62.591 1.00 125.96 314 TYR B N 1
ATOM 1344 C CA . TYR B 1 91 ? -28.860 -9.714 -63.189 1.00 129.02 314 TYR B CA 1
ATOM 1345 C C . TYR B 1 91 ? -29.453 -9.121 -64.463 1.00 137.71 314 TYR B C 1
ATOM 1346 O O . TYR B 1 91 ? -29.512 -9.789 -65.495 1.00 150.46 314 TYR B O 1
ATOM 1355 N N . GLU B 1 92 ? -29.898 -7.870 -64.381 1.00 129.45 315 GLU B N 1
ATOM 1356 C CA . GLU B 1 92 ? -30.517 -7.201 -65.522 1.00 129.71 315 GLU B CA 1
ATOM 1357 C C . GLU B 1 92 ? -29.548 -7.088 -66.697 1.00 128.79 315 GLU B C 1
ATOM 1358 O O . GLU B 1 92 ? -29.966 -7.008 -67.852 1.00 127.24 315 GLU B O 1
ATOM 1364 N N . LYS B 1 93 ? -28.254 -7.084 -66.391 1.00 121.99 316 LYS B N 1
ATOM 1365 C CA . LYS B 1 93 ? -27.220 -7.047 -67.416 1.00 112.98 316 LYS B CA 1
ATOM 1366 C C . LYS B 1 93 ? -27.271 -8.304 -68.277 1.00 125.11 316 LYS B C 1
ATOM 1367 O O . LYS B 1 93 ? -27.053 -8.250 -69.486 1.00 136.88 316 LYS B O 1
ATOM 1369 N N . LEU B 1 94 ? -27.565 -9.437 -67.645 1.00 127.63 317 LEU B N 1
ATOM 1370 C CA . LEU B 1 94 ? -27.690 -10.701 -68.361 1.00 125.35 317 LEU B CA 1
ATOM 1371 C C . LEU B 1 94 ? -29.111 -10.891 -68.882 1.00 130.04 317 LEU B C 1
ATOM 1372 O O . LEU B 1 94 ? -29.427 -11.919 -69.482 1.00 135.24 317 LEU B O 1
ATOM 1375 N N . ALA B 1 95 ? -29.955 -9.889 -68.645 1.00 131.13 318 ALA B N 1
ATOM 1376 C CA . ALA B 1 95 ? -31.345 -9.894 -69.102 1.00 137.57 318 ALA B CA 1
ATOM 1377 C C . ALA B 1 95 ? -32.115 -11.124 -68.629 1.00 138.50 318 ALA B C 1
ATOM 1378 O O . ALA B 1 95 ? -32.938 -11.673 -69.363 1.00 140.90 318 ALA B O 1
#

Secondary structure (DSSP, 8-state):
---HHHHHHS-HHHHHHHTTT--HHHHHHHHHHHHHHHHHHHHHHHHHHHHHHHHHHHHHHHHHHHHHHHHHHHHHHHHHHHHHHHHHHHH-/--HHHHHHS-HHHHHHHTTTS-HHHHHHHHHHHHHHHHHHHHHHHHHHHHHHHHHHHHHHHHHHHHHHHHHHHHHHHHHHHHHHHHHHHHT-

Organism: Homo sapiens (NCBI:txid9606)

GO terms:
  GO:1990837 sequence-specific double-stranded DNA binding (F, IDA)
  GO:0005634 nucleus (C, EXP)
  GO:0003700 DNA-binding transcription factor activity (F, IDA)
  GO:0045944 positive regulation of transcription by RNA polymerase II (P, IDA)
  GO:0030073 insulin secretion (P, IDA)
  GO:0005634 nucleus (C, IDA)
  GO:0003677 DNA binding (F, IDA)
  GO:0009749 response to glucose (P, IDA)
  GO:0003700 DNA-binding transcription factor activity (F, TAS)
  GO:0006355 regulation of DNA-templated transcription (P, TAS)

Nearest PDB structures (foldseek):
  4eot-assembly1_A  TM=1.011E+00  e=8.210E-12  Homo sapiens
  4auw-assembly2_F  TM=8.290E-01  e=3.722E-09  Mus musculus
  7x5e-assembly2_E  TM=9.594E-01  e=4.300E-07  Homo sapiens

Sequence (184 aa):
RFSDDQLVSMSVRELNRQLRGFSKEEVIRLKQKRRTLKNRGYAQSCRFKRVQQRHILESEKCQLQSQVEQLKLEVGRLAKERDLYKEKYEKLFSDDQLVSMSVRELNRQLRGFSKEEVIRLKQKRRTLKNRGYAQSCRRFKRVQQRRHILESEKCQLQSQVEQLKLEVGRLAKERDLYKEKYEKLA

Solvent-accessible surface area: 13188 Å² total; per-residue (Å²): 209,80,65,81,83,40,30,57,94,49,63,100,83,75,18,79,53,108,28,140,84,117,71,164,77,46,38,89,83,29,58,74,55,54,146,80,18,23,68,137,27,124,36,114,71,77,123,130,52,95,70,75,82,67,109,102,34,49,66,61,57,69,64,24,87,68,57,8,91,101,9,55,122,44,32,44,131,6,29,85,49,71,81,70,50,26,68,51,87,82,92,84,200,35,72,88,84,4,48,80,46,54,80,73,71,9,85,74,81,15,76,84,113,70,83,95,64,36,95,69,42,47,112,80,38,144,69,17,55,65,154,40,113,34,63,74,66,140,138,128,84,66,51,93,145,93,107,33,44,70,72,60,75,67,17,77,78,75,8,79,63,26,112,95,52,24,40,66,19,30,88,28,57,58,54,86,86,124,61,55,98,86,74,106

InterPro domains:
  IPR004826 Basic leucine zipper domain, Maf-type [PF03131] (227-317)
  IPR004827 Basic-leucine zipper domain [PS50217] (254-317)
  IPR004827 Basic-leucine zipper domain [SM00338] (250-316)
  IPR008917 Transcription factor, Skn-1-like, DNA-binding domain superfamily [SSF47454] (227-267)
  IPR013592 Maf transcription factor, N-terminal [PF08383] (111-144)
  IPR024874 Transcription factor Maf family [PTHR10129] (4-319)
  IPR046347 Basic-leucine zipper domain superfamily [SSF57959] (255-311)

Radius of gyration: 33.62 Å; Cα contacts (8 Å, |Δi|>4): 76; chains: 2; bounding box: 39×69×97 Å

B-factor: mean 90.09, std 26.68, range [33.54, 196.3]